Protein AF-A0A545T1M4-F1 (afdb_monomer)

Sequence (247 aa):
MAVLKRLFLGSITSFLFLPFALAWSDGYQHISIKEYKEALLVLEKRGGNLYCPDKNSETAFADCRSFEILREQGCYGYSTAAMRSESRYSDNCLELNKLRNTQTPKKSYFVLDNKTWWQDLPATIIPISGGVYSDESWKTSQRKRDTLVKDKRLKDLRLHKVSTYLDRVEIVIATKKLECGKVEDYLEIDTIVLADFNHDEIAELILKGHRVDRSDTCPLGAANSLGATFMAVLAKEGKTRQIKHLF

Mean predicted aligned error: 13.47 Å

Radius of gyration: 22.5 Å; Cα contacts (8 Å, |Δi|>4): 396; chains: 1; bounding box: 82×50×59 Å

Structure (mmCIF, N/CA/C/O backbone):
data_AF-A0A545T1M4-F1
#
_entry.id   AF-A0A545T1M4-F1
#
loop_
_atom_site.group_PDB
_atom_site.id
_atom_site.type_symbol
_atom_site.label_atom_id
_atom_site.label_alt_id
_atom_site.label_comp_id
_atom_site.label_asym_id
_atom_site.label_entity_id
_atom_site.label_seq_id
_atom_site.pdbx_PDB_ins_code
_atom_site.Cartn_x
_atom_site.Cartn_y
_atom_site.Cartn_z
_atom_site.occupancy
_atom_site.B_iso_or_equiv
_atom_site.auth_seq_id
_atom_site.auth_comp_id
_atom_site.auth_asym_id
_atom_site.auth_atom_id
_atom_site.pdbx_PDB_model_num
ATOM 1 N N . MET A 1 1 ? 62.723 6.961 37.961 1.00 34.81 1 MET A N 1
ATOM 2 C CA . MET A 1 1 ? 63.116 7.593 36.684 1.00 34.81 1 MET A CA 1
ATOM 3 C C . MET A 1 1 ? 61.860 8.087 35.992 1.00 34.81 1 MET A C 1
ATOM 5 O O . MET A 1 1 ? 60.974 7.292 35.719 1.00 34.81 1 MET A O 1
ATOM 9 N N . ALA A 1 2 ? 61.763 9.401 35.817 1.00 32.09 2 ALA A N 1
ATOM 10 C CA . ALA A 1 2 ? 60.701 10.095 35.101 1.00 32.09 2 ALA A CA 1
ATOM 11 C C . ALA A 1 2 ? 61.139 10.377 33.657 1.00 32.09 2 ALA A C 1
ATOM 13 O O . ALA A 1 2 ? 62.313 10.675 33.488 1.00 32.09 2 ALA A O 1
ATOM 14 N N . VAL A 1 3 ? 60.203 10.324 32.696 1.00 29.58 3 VAL A N 1
ATOM 15 C CA . VAL A 1 3 ? 59.959 11.200 31.510 1.00 29.58 3 VAL A CA 1
ATOM 16 C C . VAL A 1 3 ? 58.623 10.671 30.927 1.00 29.58 3 VAL A C 1
ATOM 18 O O . VAL A 1 3 ? 58.563 9.493 30.610 1.00 29.58 3 VAL A O 1
ATOM 21 N N . LEU A 1 4 ? 57.434 11.294 30.918 1.00 28.05 4 LEU A N 1
ATOM 22 C CA . LEU A 1 4 ? 56.896 12.648 30.689 1.00 28.05 4 LEU A CA 1
ATOM 23 C C . LEU A 1 4 ? 56.597 12.998 29.202 1.00 28.05 4 LEU A C 1
ATOM 25 O O . LEU A 1 4 ? 57.525 13.276 28.455 1.00 28.05 4 LEU A O 1
ATOM 29 N N . LYS A 1 5 ? 55.284 13.168 28.897 1.00 28.02 5 LYS A N 1
ATOM 30 C CA . LYS A 1 5 ? 54.629 14.021 27.848 1.00 28.02 5 LYS A CA 1
ATOM 31 C C . LYS A 1 5 ? 54.743 13.564 26.372 1.00 28.02 5 LYS A C 1
ATOM 33 O O . LYS A 1 5 ? 55.793 13.101 25.973 1.00 28.02 5 LYS A O 1
ATOM 38 N N . ARG A 1 6 ? 53.752 13.683 25.464 1.00 28.66 6 ARG A N 1
ATOM 39 C CA . ARG A 1 6 ? 52.529 14.517 25.244 1.00 28.66 6 ARG A CA 1
ATOM 40 C C . ARG A 1 6 ? 51.626 13.752 24.231 1.00 28.66 6 ARG A C 1
ATOM 42 O O . ARG A 1 6 ? 52.172 13.093 23.361 1.00 28.66 6 ARG A O 1
ATOM 49 N N . LEU A 1 7 ? 50.306 13.622 24.407 1.00 28.20 7 LEU A N 1
ATOM 50 C CA . LEU A 1 7 ? 49.183 14.530 24.067 1.00 28.20 7 LEU A CA 1
ATOM 51 C C . LEU A 1 7 ? 48.832 14.705 22.566 1.00 28.20 7 LEU A C 1
ATOM 53 O O . LEU A 1 7 ? 49.541 15.390 21.840 1.00 28.20 7 LEU A O 1
ATOM 57 N N . PHE A 1 8 ? 47.608 14.237 22.267 1.00 27.84 8 PHE A N 1
ATOM 58 C CA . PHE A 1 8 ? 46.502 14.878 21.527 1.00 27.84 8 PHE A CA 1
ATOM 59 C C . PHE A 1 8 ? 46.218 14.606 20.031 1.00 27.84 8 PHE A C 1
ATOM 61 O O . PHE A 1 8 ? 47.059 14.782 19.161 1.00 27.84 8 PHE A O 1
ATOM 68 N N . LEU A 1 9 ? 44.902 14.394 19.825 1.00 25.72 9 LEU A N 1
ATOM 69 C CA . LEU A 1 9 ? 44.017 14.762 18.704 1.00 25.72 9 LEU A CA 1
ATOM 70 C C . LEU A 1 9 ? 43.984 13.846 17.473 1.00 25.72 9 LEU A C 1
ATOM 72 O O . LEU A 1 9 ? 44.922 13.793 16.691 1.00 25.72 9 LEU A O 1
ATOM 76 N N . GLY A 1 10 ? 42.823 13.218 17.244 1.00 25.11 10 GLY A N 1
ATOM 77 C CA . GLY A 1 10 ? 42.549 12.558 15.968 1.00 25.11 10 GLY A CA 1
ATOM 78 C C . GLY A 1 10 ? 41.287 11.702 15.887 1.00 25.11 10 GLY A C 1
ATOM 79 O O . GLY A 1 10 ? 41.389 10.540 15.538 1.00 25.11 10 GLY A O 1
ATOM 80 N N . SER A 1 11 ? 40.122 12.286 16.176 1.00 25.02 11 SER A N 1
ATOM 81 C CA . SER A 1 11 ? 38.794 11.883 15.670 1.00 25.02 11 SER A CA 1
ATOM 82 C C . SER A 1 11 ? 38.305 10.439 15.899 1.00 25.02 11 SER A C 1
ATOM 84 O O . SER A 1 11 ? 38.558 9.512 15.132 1.00 25.02 11 SER A O 1
ATOM 86 N N . ILE A 1 12 ? 37.448 10.303 16.911 1.00 34.66 12 ILE A N 1
ATOM 87 C CA . ILE A 1 12 ? 36.446 9.243 17.013 1.00 34.66 12 ILE A CA 1
ATOM 88 C C . ILE A 1 12 ? 35.436 9.464 15.877 1.00 34.66 12 ILE A C 1
ATOM 90 O O . ILE A 1 12 ? 34.540 10.295 15.991 1.00 34.66 12 ILE A O 1
ATOM 94 N N . THR A 1 13 ? 35.563 8.720 14.781 1.00 29.52 13 THR A N 1
ATOM 95 C CA . THR A 1 13 ? 34.424 8.438 13.897 1.00 29.52 13 THR A CA 1
ATOM 96 C C . THR A 1 13 ? 33.968 7.022 14.185 1.00 29.52 13 THR A C 1
ATOM 98 O O . THR A 1 13 ? 34.306 6.058 13.504 1.00 29.52 13 THR A O 1
ATOM 101 N N . SER A 1 14 ? 33.197 6.913 15.266 1.00 28.08 14 SER A N 1
ATOM 102 C CA . SER A 1 14 ? 32.277 5.807 15.473 1.00 28.08 14 SER A CA 1
ATOM 103 C C . SER A 1 14 ? 31.352 5.757 14.263 1.00 28.08 14 SER A C 1
ATOM 105 O O . SER A 1 14 ? 30.365 6.487 14.187 1.00 28.08 14 SER A O 1
ATOM 107 N N . PHE A 1 15 ? 31.681 4.899 13.302 1.00 28.39 15 PHE A N 1
ATOM 108 C CA . PHE A 1 15 ? 30.703 4.344 12.384 1.00 28.39 15 PHE A CA 1
ATOM 109 C C . PHE A 1 15 ? 29.704 3.557 13.234 1.00 28.39 15 PHE A C 1
ATOM 111 O O . PHE A 1 15 ? 29.819 2.349 13.423 1.00 28.39 15 PHE A O 1
ATOM 118 N N . LEU A 1 16 ? 28.710 4.262 13.773 1.00 27.34 16 LEU A N 1
ATOM 119 C CA . LEU A 1 16 ? 27.439 3.662 14.138 1.00 27.34 16 LEU A CA 1
ATOM 120 C C . LEU A 1 16 ? 26.749 3.289 12.824 1.00 27.34 16 LEU A C 1
ATOM 122 O O . LEU A 1 16 ? 25.838 3.960 12.346 1.00 27.34 16 LEU A O 1
ATOM 126 N N . PHE A 1 17 ? 27.213 2.186 12.239 1.00 26.78 17 PHE A N 1
ATOM 127 C CA . PHE A 1 17 ? 26.312 1.251 11.593 1.00 26.78 17 PHE A CA 1
ATOM 128 C C . PHE A 1 17 ? 25.230 0.951 12.628 1.00 26.78 17 PHE A C 1
ATOM 130 O O . PHE A 1 17 ? 25.465 0.204 13.571 1.00 26.78 17 PHE A O 1
ATOM 137 N N . LEU A 1 18 ? 24.067 1.586 12.505 1.00 26.30 18 LEU A N 1
ATOM 138 C CA . LEU A 1 18 ? 22.850 1.026 13.068 1.00 26.30 18 LEU A CA 1
ATOM 139 C C . LEU A 1 18 ? 22.475 -0.131 12.142 1.00 26.30 18 LEU A C 1
ATOM 141 O O . LEU A 1 18 ? 22.059 0.123 11.007 1.00 26.30 18 LEU A O 1
ATOM 145 N N . PRO A 1 19 ? 22.640 -1.391 12.574 1.00 28.67 19 PRO A N 1
ATOM 146 C CA . PRO A 1 19 ? 22.106 -2.498 11.826 1.00 28.67 19 PRO A CA 1
ATOM 147 C C . PRO A 1 19 ? 20.604 -2.480 12.097 1.00 28.67 19 PRO A C 1
ATOM 149 O O . PRO A 1 19 ? 20.163 -2.791 13.196 1.00 28.67 19 PRO A O 1
ATOM 152 N N . PHE A 1 20 ? 19.786 -2.171 11.097 1.00 33.38 20 PHE A N 1
ATOM 153 C CA . PHE A 1 20 ? 18.436 -2.736 11.074 1.00 33.38 20 PHE A CA 1
ATOM 154 C C . PHE A 1 20 ? 18.533 -4.174 10.544 1.00 33.38 20 PHE A C 1
ATOM 156 O O . PHE A 1 20 ? 17.941 -4.543 9.539 1.00 33.38 20 PHE A O 1
ATOM 163 N N . ALA A 1 21 ? 19.318 -4.989 11.251 1.00 26.88 21 ALA A N 1
ATOM 164 C CA . ALA A 1 21 ? 18.875 -6.320 11.597 1.00 26.88 21 ALA A CA 1
ATOM 165 C C . ALA A 1 21 ? 17.924 -6.111 12.780 1.00 26.88 21 ALA A C 1
ATOM 167 O O . ALA A 1 21 ? 18.332 -6.150 13.937 1.00 26.88 21 ALA A O 1
ATOM 168 N N . LEU A 1 22 ? 16.655 -5.811 12.487 1.00 31.39 22 LEU A N 1
ATOM 169 C CA . LEU A 1 22 ? 15.609 -6.182 13.431 1.00 31.39 22 LEU A CA 1
ATOM 170 C C . LEU A 1 22 ? 15.773 -7.684 13.593 1.00 31.39 22 LEU A C 1
ATOM 172 O O . LEU A 1 22 ? 15.658 -8.413 12.613 1.00 31.39 22 LEU A O 1
ATOM 176 N N . ALA A 1 23 ? 16.183 -8.121 14.777 1.00 26.45 23 ALA A N 1
ATOM 177 C CA . ALA A 1 23 ? 16.199 -9.525 15.115 1.00 26.45 23 ALA A CA 1
ATOM 178 C C . ALA A 1 23 ? 14.799 -10.073 14.818 1.00 26.45 23 ALA A C 1
ATOM 180 O O . ALA A 1 23 ? 13.803 -9.601 15.361 1.00 26.45 23 ALA A O 1
ATOM 181 N N . TRP A 1 24 ? 14.747 -11.021 13.888 1.00 34.94 24 TRP A N 1
ATOM 182 C CA . TRP A 1 24 ? 13.577 -11.825 13.591 1.00 34.94 24 TRP A CA 1
ATOM 183 C C . TRP A 1 24 ? 13.334 -12.704 14.819 1.00 34.94 24 TRP A C 1
ATOM 185 O O . TRP A 1 24 ? 13.910 -13.782 14.935 1.00 34.94 24 TRP A O 1
ATOM 195 N N . SER A 1 25 ? 12.567 -12.201 15.782 1.00 26.38 25 SER A N 1
ATOM 196 C CA . SER A 1 25 ? 12.067 -12.986 16.905 1.00 26.38 25 SER A CA 1
ATOM 197 C C . SER A 1 25 ? 10.556 -13.085 16.795 1.00 26.38 25 SER A C 1
ATOM 199 O O . SER A 1 25 ? 9.873 -12.075 16.629 1.00 26.38 25 SER A O 1
ATOM 201 N N . ASP A 1 26 ? 10.070 -14.314 16.875 1.00 29.34 26 ASP A N 1
ATOM 202 C CA . ASP A 1 26 ? 8.669 -14.695 16.835 1.00 29.34 26 ASP A CA 1
ATOM 203 C C . ASP A 1 26 ? 7.779 -13.787 17.704 1.00 29.34 26 ASP A C 1
ATOM 205 O O . ASP A 1 26 ? 7.926 -13.732 18.923 1.00 29.34 26 ASP A O 1
ATOM 209 N N . GLY A 1 27 ? 6.821 -13.111 17.061 1.00 32.34 27 GLY A N 1
ATOM 210 C CA . GLY A 1 27 ? 5.701 -12.437 17.722 1.00 32.34 27 GLY A CA 1
ATOM 211 C C . GLY A 1 27 ? 5.846 -10.924 17.875 1.00 32.34 27 GLY A C 1
ATOM 212 O O . GLY A 1 27 ? 6.152 -10.431 18.957 1.00 32.34 27 GLY A O 1
ATOM 213 N N . TYR A 1 28 ? 5.509 -10.170 16.826 1.00 40.25 28 TYR A N 1
ATOM 214 C CA . TYR A 1 28 ? 5.153 -8.761 16.987 1.00 40.25 28 TYR A CA 1
ATOM 215 C C . TYR A 1 28 ? 3.769 -8.657 17.647 1.00 40.25 28 TYR A C 1
ATOM 217 O O . TYR A 1 28 ? 2.763 -9.129 17.116 1.00 40.25 28 TYR A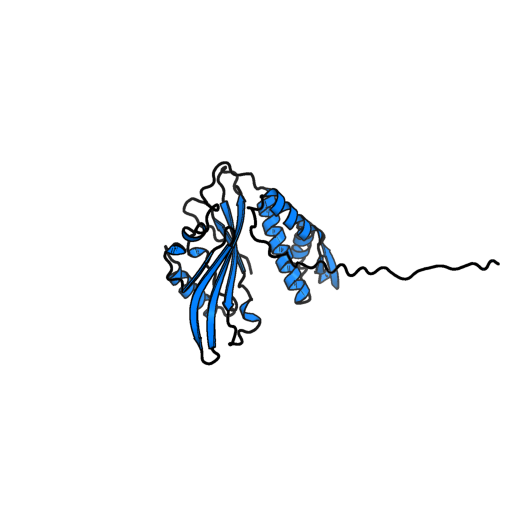 O 1
ATOM 225 N N . GLN A 1 29 ? 3.733 -8.061 18.842 1.00 42.19 29 GLN A N 1
ATOM 226 C CA . GLN A 1 29 ? 2.510 -7.532 19.444 1.00 42.19 29 GLN A CA 1
ATOM 227 C C . GLN A 1 29 ? 2.071 -6.287 18.666 1.00 42.19 29 GLN A C 1
ATOM 229 O O . GLN A 1 29 ? 2.911 -5.522 18.195 1.00 42.19 29 GLN A O 1
ATOM 234 N N . HIS A 1 30 ? 0.753 -6.088 18.557 1.00 52.16 30 HIS A N 1
ATOM 235 C CA . HIS A 1 30 ? 0.127 -4.869 18.035 1.00 52.16 30 HIS A CA 1
ATOM 236 C C . HIS A 1 30 ? 0.841 -3.623 18.572 1.00 52.16 30 HIS A C 1
ATOM 238 O O . HIS A 1 30 ? 0.744 -3.327 19.762 1.00 52.16 30 HIS A O 1
ATOM 244 N N . ILE A 1 31 ? 1.559 -2.908 17.702 1.00 57.28 31 ILE A N 1
ATOM 245 C CA . ILE A 1 31 ? 2.231 -1.659 18.066 1.00 57.28 31 ILE A CA 1
ATOM 246 C C . ILE A 1 31 ? 1.137 -0.641 18.389 1.00 57.28 31 ILE A C 1
ATOM 248 O O . ILE A 1 31 ? 0.250 -0.378 17.573 1.00 57.28 31 ILE A O 1
ATOM 252 N N . SER A 1 32 ? 1.168 -0.066 19.588 1.00 63.50 32 SER A N 1
ATOM 253 C CA . SER A 1 32 ? 0.212 0.976 19.950 1.00 63.50 32 SER A CA 1
ATOM 254 C C . SER A 1 32 ? 0.381 2.199 19.041 1.00 63.50 32 SER A C 1
ATOM 256 O O . SER A 1 32 ? 1.483 2.513 18.588 1.00 63.50 32 SER A O 1
ATOM 258 N N . ILE A 1 33 ? -0.695 2.967 18.824 1.00 64.00 33 ILE A N 1
ATOM 259 C CA . ILE A 1 33 ? -0.636 4.251 18.093 1.00 64.00 33 ILE A CA 1
ATOM 260 C C . ILE A 1 33 ? 0.505 5.132 18.624 1.00 64.00 33 ILE A C 1
ATOM 262 O O . ILE A 1 33 ? 1.158 5.839 17.859 1.00 64.00 33 ILE A O 1
ATOM 266 N N . LYS A 1 34 ? 0.741 5.096 19.940 1.00 65.88 34 LYS A N 1
ATOM 267 C CA . LYS A 1 34 ? 1.801 5.852 20.604 1.00 65.88 34 LYS A CA 1
ATOM 268 C C . LYS A 1 34 ? 3.192 5.380 20.173 1.00 65.88 34 LYS A C 1
ATOM 270 O O . LYS A 1 34 ? 3.981 6.209 19.737 1.00 65.88 34 LYS A O 1
ATOM 275 N N . GLU A 1 35 ? 3.470 4.081 20.231 1.00 67.94 35 GLU A N 1
ATOM 276 C CA . GLU A 1 35 ? 4.760 3.512 19.809 1.00 67.94 35 GLU A CA 1
ATOM 277 C C . GLU A 1 35 ? 5.006 3.714 18.309 1.00 67.94 35 GLU A C 1
ATOM 279 O O . GLU A 1 35 ? 6.118 4.043 17.896 1.00 67.94 35 GLU A O 1
ATOM 284 N N . TYR A 1 36 ? 3.958 3.607 17.486 1.00 67.81 36 TYR A N 1
ATOM 285 C CA . TYR A 1 36 ? 4.063 3.857 16.051 1.00 67.81 36 TYR A CA 1
ATOM 286 C C . TYR A 1 36 ? 4.367 5.331 15.743 1.00 67.81 36 TYR A C 1
ATOM 288 O O . TYR A 1 36 ? 5.266 5.638 14.956 1.00 67.81 36 TYR A O 1
ATOM 296 N N . LYS A 1 37 ? 3.673 6.257 16.424 1.00 67.44 37 LYS A N 1
ATOM 297 C CA . LYS A 1 37 ? 3.978 7.696 16.378 1.00 67.44 37 LYS A CA 1
ATOM 298 C C . LYS A 1 37 ? 5.420 7.962 16.797 1.00 67.44 37 LYS A C 1
ATOM 300 O O . LYS A 1 37 ? 6.116 8.701 16.113 1.00 67.44 37 LYS A O 1
ATOM 305 N N . GLU A 1 38 ? 5.878 7.369 17.894 1.00 72.88 38 GLU A N 1
ATOM 306 C CA . GLU A 1 38 ? 7.243 7.550 18.394 1.00 72.88 38 GLU A CA 1
ATOM 307 C C . GLU A 1 38 ? 8.292 7.053 17.388 1.00 72.88 38 GLU A C 1
ATOM 309 O O . GLU A 1 38 ? 9.249 7.776 17.107 1.00 72.88 38 GLU A O 1
ATOM 314 N N . ALA A 1 39 ? 8.084 5.886 16.771 1.00 67.94 39 ALA A N 1
ATOM 315 C CA . ALA A 1 39 ? 8.974 5.357 15.738 1.00 67.94 39 ALA A CA 1
ATOM 316 C C . ALA A 1 39 ? 9.064 6.283 14.511 1.00 67.94 39 ALA A C 1
ATOM 318 O O . ALA A 1 39 ? 10.159 6.561 14.015 1.00 67.94 39 ALA A O 1
ATOM 319 N N . LEU A 1 40 ? 7.930 6.816 14.049 1.00 66.69 40 LEU A N 1
ATOM 320 C CA . LEU A 1 40 ? 7.902 7.768 12.939 1.00 66.69 40 LEU A CA 1
ATOM 321 C C . LEU A 1 40 ? 8.527 9.119 13.307 1.00 66.69 40 LEU A C 1
ATOM 323 O O . LEU A 1 40 ? 9.263 9.681 12.500 1.00 66.69 40 LEU A O 1
ATOM 327 N N . LEU A 1 41 ? 8.315 9.619 14.529 1.00 68.31 41 LEU A N 1
ATOM 328 C CA . LEU A 1 41 ? 8.945 10.851 15.022 1.00 68.31 41 LEU A CA 1
ATOM 329 C C . LEU A 1 41 ? 10.474 10.721 15.086 1.00 68.31 41 LEU A C 1
ATOM 331 O O . LEU A 1 41 ? 11.188 11.690 14.835 1.00 68.31 41 LEU A O 1
ATOM 335 N N . VAL A 1 42 ? 11.004 9.536 15.406 1.00 69.62 42 VAL A N 1
ATOM 336 C CA . VAL A 1 42 ? 12.452 9.269 15.345 1.00 69.62 42 VAL A CA 1
ATOM 337 C C . VAL A 1 42 ? 12.969 9.360 13.907 1.00 69.62 42 VAL A C 1
ATOM 339 O O . VAL A 1 42 ? 14.072 9.864 13.690 1.00 69.62 42 VAL A O 1
ATOM 342 N N . LEU A 1 43 ? 12.187 8.907 12.923 1.00 62.16 43 LEU A N 1
ATOM 343 C CA . LEU A 1 43 ? 12.538 9.017 11.505 1.00 62.16 43 LEU A CA 1
ATOM 344 C C . LEU A 1 43 ? 12.418 10.458 10.985 1.00 62.16 43 LEU A C 1
ATOM 346 O O . LEU A 1 43 ? 13.311 10.891 10.262 1.00 62.16 4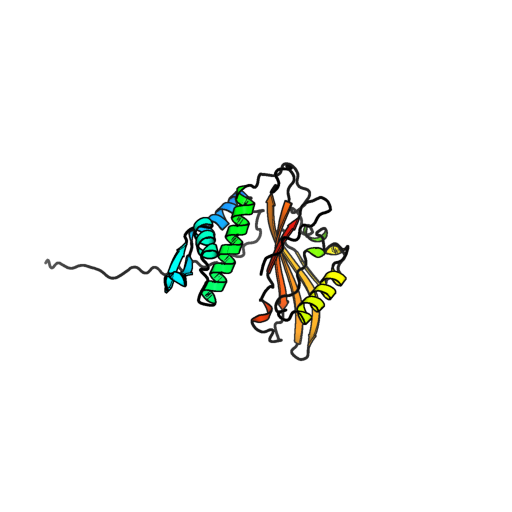3 LEU A O 1
ATOM 350 N N . GLU A 1 44 ? 11.389 11.212 11.392 1.00 63.53 44 GLU A N 1
ATOM 351 C CA . GLU A 1 44 ? 11.252 12.654 11.112 1.00 63.53 44 GLU A CA 1
ATOM 352 C C . GLU A 1 44 ? 12.477 13.417 11.631 1.00 63.53 44 GLU A C 1
ATOM 354 O O . GLU A 1 44 ? 13.127 14.143 10.882 1.00 63.53 44 GLU A O 1
ATOM 359 N N . LYS A 1 45 ? 12.880 13.183 12.883 1.00 66.00 45 LYS A N 1
ATOM 360 C CA . LYS A 1 45 ? 14.000 13.899 13.517 1.00 66.00 45 LYS A CA 1
ATOM 361 C C . LYS A 1 45 ? 15.368 13.662 12.875 1.00 66.00 45 LYS A C 1
ATOM 363 O O . LYS A 1 45 ? 16.309 14.381 13.200 1.00 66.00 45 LYS A O 1
ATOM 368 N N . ARG A 1 46 ? 15.516 12.666 11.993 1.00 70.94 46 ARG A N 1
ATOM 369 C CA . ARG A 1 46 ? 16.759 12.479 11.223 1.00 70.94 46 ARG A CA 1
ATOM 370 C C . ARG A 1 46 ? 16.948 13.552 10.151 1.00 70.94 46 ARG A C 1
ATOM 372 O O . ARG A 1 46 ? 18.088 13.785 9.763 1.00 70.94 46 ARG A O 1
ATOM 379 N N . GLY A 1 47 ? 15.865 14.200 9.718 1.00 76.38 47 GLY A N 1
ATOM 380 C CA . GLY A 1 47 ? 15.907 15.258 8.716 1.00 76.38 47 GLY A CA 1
ATOM 381 C C . GLY A 1 47 ? 16.547 14.820 7.397 1.00 76.38 47 GLY A C 1
ATOM 382 O O . GLY A 1 47 ? 16.574 13.636 7.047 1.00 76.38 47 GLY A O 1
ATOM 383 N N . GLY A 1 48 ? 17.073 15.795 6.665 1.00 85.75 48 GLY A N 1
ATOM 384 C CA . GLY A 1 48 ? 17.813 15.585 5.427 1.00 85.75 48 GLY A CA 1
ATOM 385 C C . GLY A 1 48 ? 18.148 16.904 4.743 1.00 85.75 48 GLY A C 1
ATOM 386 O O . GLY A 1 48 ? 17.960 17.971 5.321 1.00 85.75 48 GLY A O 1
ATOM 387 N N . ASN A 1 49 ? 18.622 16.824 3.501 1.00 88.31 49 ASN A N 1
ATOM 388 C CA . ASN A 1 49 ? 18.896 17.985 2.661 1.00 88.31 49 ASN A CA 1
ATOM 389 C C . ASN A 1 49 ? 18.092 17.898 1.361 1.00 88.31 49 ASN A C 1
ATOM 391 O O . ASN A 1 49 ? 17.980 16.819 0.775 1.00 88.31 49 ASN A O 1
ATOM 395 N N . LEU A 1 50 ? 17.581 19.035 0.892 1.00 89.12 50 LEU A N 1
ATOM 396 C CA . LEU A 1 50 ? 17.072 19.199 -0.470 1.00 89.12 50 LEU A CA 1
ATOM 397 C C . LEU A 1 50 ? 17.950 20.196 -1.217 1.00 89.12 50 LEU A C 1
ATOM 399 O O . LEU A 1 50 ? 18.411 21.181 -0.644 1.00 89.12 50 LEU A O 1
ATOM 403 N N . TYR A 1 51 ? 18.165 19.958 -2.503 1.00 90.56 51 TYR A N 1
ATOM 404 C CA . TYR A 1 51 ? 18.809 20.930 -3.368 1.00 90.56 51 TYR A CA 1
ATOM 405 C C . TYR A 1 51 ? 17.803 22.016 -3.742 1.00 90.56 51 TYR A C 1
ATOM 407 O O . TYR A 1 51 ? 16.720 21.711 -4.241 1.00 90.56 51 TYR A O 1
ATOM 415 N N . CYS A 1 52 ? 18.169 23.271 -3.506 1.00 92.69 52 CYS A N 1
ATOM 416 C CA . CYS A 1 52 ? 17.337 24.432 -3.784 1.00 92.69 52 CYS A CA 1
ATOM 417 C C . CYS A 1 52 ? 17.947 25.225 -4.958 1.00 92.69 52 CYS A C 1
ATOM 419 O O . CYS A 1 52 ? 19.051 25.766 -4.816 1.00 92.69 52 CYS A O 1
ATOM 421 N N . PRO A 1 53 ? 17.284 25.272 -6.134 1.00 84.44 53 PRO A N 1
ATOM 422 C CA . PRO A 1 53 ? 17.838 25.896 -7.340 1.00 84.44 53 PRO A CA 1
ATOM 423 C C . PRO A 1 53 ? 18.110 27.396 -7.203 1.00 84.44 53 PRO A C 1
ATOM 425 O O . PRO A 1 53 ? 19.081 27.898 -7.760 1.00 84.44 53 PRO A O 1
ATOM 428 N N . ASP A 1 54 ? 17.276 28.097 -6.439 1.00 87.19 54 ASP A N 1
ATOM 429 C CA . ASP A 1 54 ? 17.390 29.527 -6.131 1.00 87.19 54 ASP A CA 1
ATOM 430 C C . ASP A 1 54 ? 18.695 29.871 -5.394 1.00 87.19 54 ASP A C 1
ATOM 432 O O . ASP A 1 54 ? 19.290 30.922 -5.626 1.00 87.19 54 ASP A O 1
ATOM 436 N N . LYS A 1 55 ? 19.169 28.961 -4.538 1.00 87.56 55 LYS A N 1
ATOM 437 C CA . LYS A 1 55 ? 20.406 29.101 -3.756 1.00 87.56 55 LYS A CA 1
ATOM 438 C C . LYS A 1 55 ? 21.584 28.336 -4.349 1.00 87.56 55 LYS A C 1
ATOM 440 O O . LYS A 1 55 ? 22.673 28.395 -3.776 1.00 87.56 55 LYS A O 1
ATOM 445 N N . ASN A 1 56 ? 21.366 27.583 -5.430 1.00 88.31 56 ASN A N 1
ATOM 446 C CA . ASN A 1 56 ? 22.343 26.680 -6.046 1.00 88.31 56 ASN A CA 1
ATOM 447 C C . ASN A 1 56 ? 23.092 25.816 -5.006 1.00 88.31 56 ASN A C 1
ATOM 449 O O . ASN A 1 56 ? 24.312 25.653 -5.063 1.00 88.31 56 ASN A O 1
ATOM 453 N N . SER A 1 57 ? 22.378 25.345 -3.981 1.00 90.69 57 SER A N 1
ATOM 454 C CA . SER A 1 57 ? 22.967 24.665 -2.825 1.00 90.69 57 SER A CA 1
ATOM 455 C C . SER A 1 57 ? 21.965 23.755 -2.119 1.00 90.69 57 SER A C 1
ATOM 457 O O . SER A 1 57 ? 20.751 23.855 -2.303 1.00 90.69 57 SER A O 1
ATOM 459 N N . GLU A 1 58 ? 22.490 22.842 -1.305 1.00 90.69 58 GLU A N 1
ATOM 460 C CA . GLU A 1 58 ? 21.687 22.004 -0.421 1.00 90.69 58 GLU A CA 1
ATOM 461 C C . GLU A 1 58 ? 21.234 22.786 0.818 1.00 90.69 58 GLU A C 1
ATOM 463 O O . GLU A 1 58 ? 22.038 23.421 1.500 1.00 90.69 58 GLU A O 1
ATOM 468 N N . THR A 1 59 ? 19.940 22.715 1.126 1.00 91.75 59 THR A N 1
ATOM 469 C CA . THR A 1 59 ? 19.340 23.266 2.344 1.00 91.75 59 THR A CA 1
ATOM 470 C C . THR A 1 59 ? 18.809 22.130 3.211 1.00 91.75 59 THR A C 1
ATOM 472 O O . THR A 1 59 ? 18.069 21.267 2.736 1.00 91.75 59 THR A O 1
ATOM 475 N N . ALA A 1 60 ? 19.186 22.139 4.489 1.00 90.56 60 ALA A N 1
ATOM 476 C CA . ALA A 1 60 ? 18.752 21.141 5.455 1.00 90.56 60 ALA A CA 1
ATOM 477 C C . ALA A 1 60 ? 17.304 21.371 5.920 1.00 90.56 60 ALA A C 1
ATOM 479 O O . ALA A 1 60 ? 16.870 22.509 6.101 1.00 90.56 60 ALA A O 1
ATOM 480 N N . PHE A 1 61 ? 16.592 20.281 6.192 1.00 88.69 61 PHE A N 1
ATOM 481 C CA . PHE A 1 61 ? 15.324 20.241 6.917 1.00 88.69 61 PHE A CA 1
ATOM 482 C C . PHE A 1 61 ? 15.450 19.277 8.101 1.00 88.69 61 PHE A C 1
ATOM 484 O O . PHE A 1 61 ? 16.185 18.291 8.038 1.00 88.69 61 PHE A O 1
ATOM 491 N N . ALA A 1 62 ? 14.741 19.564 9.190 1.00 85.38 62 ALA A N 1
ATOM 492 C CA . ALA A 1 62 ? 14.825 18.796 10.438 1.00 85.38 62 ALA A CA 1
ATOM 493 C C . ALA A 1 62 ? 13.487 18.169 10.856 1.00 85.38 62 ALA A C 1
ATOM 495 O O . ALA A 1 62 ? 13.458 17.296 11.724 1.00 85.38 62 ALA A O 1
ATOM 496 N N . ASP A 1 63 ? 12.390 18.624 10.254 1.00 84.81 63 ASP A N 1
ATOM 497 C CA . ASP A 1 63 ? 11.029 18.205 10.564 1.00 84.81 63 ASP A CA 1
ATOM 498 C C . ASP A 1 63 ? 10.129 18.287 9.321 1.00 84.81 63 ASP A C 1
ATOM 500 O O . ASP A 1 63 ? 10.509 18.826 8.276 1.00 84.81 63 ASP A O 1
ATOM 504 N N . CYS A 1 64 ? 8.907 17.768 9.434 1.00 85.62 64 CYS A N 1
ATOM 505 C CA . CYS A 1 64 ? 7.958 17.753 8.325 1.00 85.62 64 CYS A CA 1
ATOM 506 C C . CYS A 1 64 ? 7.570 19.145 7.832 1.00 85.62 64 CYS A C 1
ATOM 508 O O . CYS A 1 64 ? 7.348 19.335 6.641 1.00 85.62 64 CYS A O 1
ATOM 510 N N . ARG A 1 65 ? 7.542 20.135 8.730 1.00 87.31 65 ARG A N 1
ATOM 511 C CA . ARG A 1 65 ? 7.181 21.510 8.381 1.00 87.31 65 ARG A CA 1
ATOM 512 C C . ARG A 1 65 ? 8.265 22.169 7.531 1.00 87.31 65 ARG A C 1
ATOM 514 O O . ARG A 1 65 ? 7.965 22.772 6.508 1.00 87.31 65 ARG A O 1
ATOM 521 N N . SER A 1 66 ? 9.522 22.072 7.955 1.00 89.56 66 SER A N 1
ATOM 522 C CA . SER A 1 66 ? 10.673 22.590 7.210 1.00 89.56 66 SER A CA 1
ATOM 523 C C . SER A 1 66 ? 10.845 21.865 5.877 1.00 89.56 66 SER A C 1
ATOM 525 O O . SER A 1 66 ? 11.141 22.515 4.879 1.00 89.56 66 SER A O 1
ATOM 527 N N . PHE A 1 67 ? 10.576 20.558 5.828 1.00 89.69 67 PHE A N 1
ATOM 528 C CA . PHE A 1 67 ? 10.540 19.798 4.580 1.00 89.69 67 PHE A CA 1
ATOM 529 C C . PHE A 1 67 ? 9.469 20.317 3.605 1.00 89.69 67 PHE A C 1
ATOM 531 O O . PHE A 1 67 ? 9.793 20.609 2.455 1.00 89.69 67 PHE A O 1
ATOM 538 N N . GLU A 1 68 ? 8.219 20.481 4.053 1.00 87.31 68 GLU A N 1
ATOM 539 C CA . GLU A 1 68 ? 7.117 20.996 3.222 1.00 87.31 68 GLU A CA 1
ATOM 540 C C . GLU A 1 68 ? 7.415 22.403 2.681 1.00 87.31 68 GLU A C 1
ATOM 542 O O . GLU A 1 68 ? 7.259 22.637 1.485 1.00 87.31 68 GLU A O 1
ATOM 547 N N . ILE A 1 69 ? 7.950 23.304 3.515 1.00 91.06 69 ILE A N 1
ATOM 548 C CA . ILE A 1 69 ? 8.345 24.660 3.090 1.00 91.06 69 ILE A CA 1
ATOM 549 C C . ILE A 1 69 ? 9.385 24.611 1.961 1.00 91.06 69 ILE A C 1
ATOM 551 O O . ILE A 1 69 ? 9.261 25.338 0.976 1.00 91.06 69 ILE A O 1
ATOM 555 N N . LEU A 1 70 ? 10.412 23.762 2.077 1.00 90.12 70 LEU A N 1
ATOM 556 C CA . LEU A 1 70 ? 11.427 23.626 1.026 1.00 90.12 70 LEU A CA 1
ATOM 557 C C . LEU A 1 70 ? 10.838 23.032 -0.262 1.00 90.12 70 LEU A C 1
ATOM 559 O O . LEU A 1 70 ? 11.208 23.451 -1.358 1.00 90.12 70 LEU A O 1
ATOM 563 N N . ARG A 1 71 ? 9.896 22.088 -0.154 1.00 88.94 71 ARG A N 1
ATOM 564 C CA . ARG A 1 71 ? 9.191 21.519 -1.315 1.00 88.94 71 ARG A CA 1
ATOM 565 C C . ARG A 1 71 ? 8.333 22.563 -2.030 1.00 88.94 71 ARG A C 1
ATOM 567 O O . ARG A 1 71 ? 8.368 22.626 -3.256 1.00 88.94 71 ARG A O 1
ATOM 574 N N . GLU A 1 72 ? 7.619 23.411 -1.292 1.00 88.94 72 GLU A N 1
ATOM 575 C CA . GLU A 1 72 ? 6.844 24.531 -1.851 1.00 88.94 72 GLU A CA 1
ATOM 576 C C . GLU A 1 72 ? 7.735 25.570 -2.550 1.00 88.94 72 GLU A C 1
ATOM 578 O O . GLU A 1 72 ? 7.325 26.177 -3.538 1.00 88.94 72 GLU A O 1
ATOM 583 N N . GLN A 1 73 ? 8.979 25.730 -2.088 1.00 89.88 73 GLN A N 1
ATOM 584 C CA . GLN A 1 73 ? 10.006 26.564 -2.726 1.00 89.88 73 GLN A CA 1
ATOM 585 C C . GLN A 1 73 ? 10.642 25.913 -3.968 1.00 89.88 73 GLN A C 1
ATOM 587 O O . GLN A 1 73 ? 11.493 26.520 -4.616 1.00 89.88 73 GLN A O 1
ATOM 592 N N . GLY A 1 74 ? 10.236 24.691 -4.326 1.00 85.94 74 GLY A N 1
ATOM 593 C CA . GLY A 1 74 ? 10.758 23.968 -5.482 1.00 85.94 74 GLY A CA 1
ATOM 594 C C . GLY A 1 74 ? 12.098 23.274 -5.236 1.00 85.94 74 GLY A C 1
ATOM 595 O O . GLY A 1 74 ? 12.776 22.924 -6.201 1.00 85.94 74 GLY A O 1
ATOM 596 N N . CYS A 1 75 ? 12.497 23.062 -3.978 1.00 89.50 75 CYS A N 1
ATOM 597 C CA . CYS A 1 75 ? 13.668 22.249 -3.662 1.00 89.50 75 CYS A CA 1
ATOM 598 C C . CYS A 1 75 ? 13.368 20.751 -3.860 1.00 89.50 75 CYS A C 1
ATOM 600 O O . CYS A 1 75 ? 12.255 20.289 -3.602 1.00 89.50 75 CYS A O 1
ATOM 602 N N . TYR A 1 76 ? 14.360 19.972 -4.297 1.00 85.69 76 TYR A N 1
ATOM 603 C CA . TYR A 1 76 ? 14.201 18.546 -4.621 1.00 85.69 76 TYR A CA 1
ATOM 604 C C . TYR A 1 76 ? 15.465 17.726 -4.331 1.00 85.69 76 TYR A C 1
ATOM 606 O O . TYR A 1 76 ? 16.562 18.264 -4.165 1.00 85.69 76 TYR A O 1
ATOM 614 N N . GLY A 1 77 ? 15.340 16.400 -4.275 1.00 83.00 77 GLY A N 1
ATOM 615 C CA . GLY A 1 77 ? 16.482 15.496 -4.189 1.00 83.00 77 GLY A CA 1
ATOM 616 C C . GLY A 1 77 ? 17.293 15.487 -5.489 1.00 83.00 77 GLY A C 1
ATOM 617 O O . GLY A 1 77 ? 16.794 15.079 -6.532 1.00 83.00 77 GLY A O 1
ATOM 618 N N . TYR A 1 78 ? 18.558 15.913 -5.443 1.00 74.69 78 TYR A N 1
ATOM 619 C CA . TYR A 1 78 ? 19.396 16.026 -6.648 1.00 74.69 78 TYR A CA 1
ATOM 620 C C . TYR A 1 78 ? 19.915 14.675 -7.173 1.00 74.69 78 TYR A C 1
ATOM 622 O O . TYR A 1 78 ? 20.008 14.458 -8.378 1.00 74.69 78 TYR A O 1
ATOM 630 N N . SER A 1 79 ? 20.250 13.746 -6.274 1.00 71.94 79 SER A N 1
ATOM 631 C CA . SER A 1 79 ? 20.721 12.400 -6.624 1.00 71.94 79 SER A CA 1
ATOM 632 C C . SER A 1 79 ? 19.618 11.355 -6.466 1.00 71.94 79 SER A C 1
ATOM 634 O O . SER A 1 79 ? 18.690 11.540 -5.683 1.00 71.94 79 SER A O 1
ATOM 636 N N . THR A 1 80 ? 19.754 10.189 -7.105 1.00 62.41 80 THR A N 1
ATOM 637 C CA . THR A 1 80 ? 18.823 9.059 -6.920 1.00 62.41 80 THR A CA 1
ATOM 638 C C . THR A 1 80 ? 18.668 8.659 -5.448 1.00 62.41 80 THR A C 1
ATOM 640 O O . THR A 1 80 ? 17.583 8.277 -5.012 1.00 62.41 80 THR A O 1
ATOM 643 N N . ALA A 1 81 ? 19.744 8.745 -4.660 1.00 65.81 81 ALA A N 1
ATOM 644 C CA . ALA A 1 81 ? 19.694 8.488 -3.223 1.00 65.81 81 ALA A CA 1
ATOM 645 C C . ALA A 1 81 ? 18.906 9.579 -2.479 1.00 65.81 81 ALA A C 1
ATOM 647 O O . ALA A 1 81 ? 18.084 9.253 -1.623 1.00 65.81 81 ALA A O 1
ATOM 648 N N . ALA A 1 82 ? 19.104 10.849 -2.846 1.00 67.69 82 ALA A N 1
ATOM 649 C CA . ALA A 1 82 ? 18.366 11.975 -2.281 1.00 67.69 82 ALA A CA 1
ATOM 650 C C . ALA A 1 82 ? 16.875 11.912 -2.637 1.00 67.69 82 ALA A C 1
ATOM 652 O O . ALA A 1 82 ? 16.055 12.036 -1.740 1.00 67.69 82 ALA A O 1
ATOM 653 N N . MET A 1 83 ? 16.518 11.603 -3.888 1.00 69.69 83 MET A N 1
ATOM 654 C CA . MET A 1 83 ? 15.126 11.415 -4.325 1.00 69.69 83 MET A CA 1
ATOM 655 C C . MET A 1 83 ? 14.430 10.289 -3.545 1.00 69.69 83 MET A C 1
ATOM 657 O O . MET A 1 83 ? 13.285 10.422 -3.122 1.00 69.69 83 MET A O 1
ATOM 661 N N . ARG A 1 84 ? 15.128 9.171 -3.292 1.00 64.12 84 ARG A N 1
ATOM 662 C CA . ARG A 1 84 ? 14.598 8.080 -2.451 1.00 64.12 84 ARG A CA 1
ATOM 663 C C . ARG A 1 84 ? 14.399 8.514 -1.002 1.00 64.12 84 ARG A C 1
ATOM 665 O O . ARG A 1 84 ? 13.405 8.137 -0.385 1.00 64.12 84 ARG A O 1
ATOM 672 N N . SER A 1 85 ? 15.354 9.262 -0.451 1.00 68.81 85 SER A N 1
ATOM 673 C CA . SER A 1 85 ? 15.267 9.782 0.915 1.00 68.81 85 SER A CA 1
ATOM 674 C C . SER A 1 85 ? 14.129 10.791 1.053 1.00 68.81 85 SER A C 1
ATOM 676 O O . SER A 1 85 ? 13.358 10.707 1.999 1.00 68.81 85 SER A O 1
ATOM 678 N N . GLU A 1 86 ? 13.996 11.694 0.085 1.00 77.94 86 GLU A N 1
ATOM 679 C CA . GLU A 1 86 ? 12.920 12.673 -0.039 1.00 77.94 86 GLU A CA 1
ATOM 680 C C . GLU A 1 86 ? 11.551 11.995 -0.093 1.00 77.94 86 GLU A C 1
ATOM 682 O O . GLU A 1 86 ? 10.689 12.321 0.716 1.00 77.94 86 GLU A O 1
ATOM 687 N N . SER A 1 87 ? 11.366 11.012 -0.982 1.00 69.25 87 SER A N 1
ATOM 688 C CA . SER A 1 87 ? 10.109 10.261 -1.086 1.00 69.25 87 SER A CA 1
ATOM 689 C C . SER A 1 87 ? 9.749 9.601 0.245 1.00 69.25 87 SER A C 1
ATOM 691 O O . SER A 1 87 ? 8.631 9.751 0.727 1.00 69.25 87 SER A O 1
ATOM 693 N N . ARG A 1 88 ? 10.718 8.938 0.891 1.00 72.62 88 ARG A N 1
ATOM 694 C CA . ARG A 1 88 ? 10.507 8.298 2.197 1.00 72.62 88 ARG A CA 1
ATOM 695 C C . ARG A 1 88 ? 10.152 9.312 3.282 1.00 72.62 88 ARG A C 1
ATOM 697 O O . ARG A 1 88 ? 9.309 9.035 4.130 1.00 72.62 88 ARG A O 1
ATOM 704 N N . TYR A 1 89 ? 10.818 10.462 3.289 1.00 79.56 89 TYR A N 1
ATOM 705 C CA . TYR A 1 89 ? 10.564 11.504 4.275 1.00 79.56 89 TYR A CA 1
ATOM 706 C C . TYR A 1 89 ? 9.180 12.127 4.073 1.00 79.56 89 TYR A C 1
ATOM 708 O O . TYR A 1 89 ? 8.434 12.283 5.035 1.00 79.56 89 TYR A O 1
ATOM 716 N N . SER A 1 90 ? 8.795 12.383 2.820 1.00 77.81 90 SER A N 1
ATOM 717 C CA . SER A 1 90 ? 7.453 12.840 2.459 1.00 77.81 90 SER A CA 1
ATOM 718 C C . SER A 1 90 ? 6.376 11.852 2.914 1.00 77.81 90 SER A C 1
ATOM 720 O O . SER A 1 90 ? 5.410 12.270 3.552 1.00 77.81 90 SER A O 1
ATOM 722 N N . ASP A 1 91 ? 6.570 10.551 2.674 1.00 72.56 91 ASP A N 1
ATOM 723 C CA . ASP A 1 91 ? 5.644 9.503 3.121 1.00 72.56 91 ASP A CA 1
ATOM 724 C C . ASP A 1 91 ? 5.500 9.481 4.649 1.00 72.56 91 ASP A C 1
ATOM 726 O O . ASP A 1 91 ? 4.381 9.473 5.170 1.00 72.56 91 ASP A O 1
ATOM 730 N N . ASN A 1 92 ? 6.624 9.541 5.372 1.00 75.19 92 ASN A N 1
ATOM 731 C CA . ASN A 1 92 ? 6.629 9.595 6.835 1.00 75.19 92 ASN A CA 1
ATOM 732 C C . ASN A 1 92 ? 5.902 10.839 7.357 1.00 75.19 92 ASN A C 1
ATOM 734 O O . ASN A 1 92 ? 5.174 10.756 8.343 1.00 75.19 92 ASN A O 1
ATOM 738 N N . CYS A 1 93 ? 6.073 11.988 6.705 1.00 76.88 93 CYS A N 1
ATOM 739 C CA . CYS A 1 93 ? 5.429 13.232 7.108 1.00 76.88 93 CYS A CA 1
ATOM 740 C C . CYS A 1 93 ? 3.924 13.230 6.884 1.00 76.88 93 CYS A C 1
ATOM 742 O O . CYS A 1 93 ? 3.165 13.616 7.774 1.00 76.88 93 CYS A O 1
ATOM 744 N N . LEU A 1 94 ? 3.476 12.721 5.737 1.00 74.31 94 LEU A N 1
ATOM 745 C CA . LEU A 1 94 ? 2.056 12.518 5.467 1.00 74.31 94 LEU A CA 1
ATOM 746 C C . LEU A 1 94 ? 1.422 11.587 6.503 1.00 74.31 94 LEU A C 1
ATOM 748 O O . LEU A 1 94 ? 0.297 11.815 6.951 1.00 74.31 94 LEU A O 1
ATOM 752 N N . GLU A 1 95 ? 2.138 10.542 6.899 1.00 72.44 95 GLU A N 1
ATOM 753 C CA . GLU A 1 95 ? 1.676 9.604 7.910 1.00 72.44 95 GLU A CA 1
ATOM 754 C C . GLU A 1 95 ? 1.662 10.201 9.318 1.00 72.44 95 GLU A C 1
ATOM 756 O O . GLU A 1 95 ? 0.664 10.075 10.026 1.00 72.44 95 GLU A O 1
ATOM 761 N N . LEU A 1 96 ? 2.711 10.924 9.709 1.00 74.75 96 LEU A N 1
ATOM 762 C CA . LEU A 1 96 ? 2.761 11.643 10.979 1.00 74.75 96 LEU A CA 1
ATOM 763 C C . LEU A 1 96 ? 1.651 12.679 11.089 1.00 74.75 96 LEU A C 1
ATOM 765 O O . LEU A 1 96 ? 1.013 12.762 12.135 1.00 74.75 96 LEU A O 1
ATOM 769 N N . ASN A 1 97 ? 1.377 13.431 10.025 1.00 72.56 97 ASN A N 1
ATOM 770 C CA . ASN A 1 97 ? 0.279 14.392 10.001 1.00 72.56 97 ASN A CA 1
ATOM 771 C C . ASN A 1 97 ? -1.079 13.700 10.184 1.00 72.56 97 ASN A C 1
ATOM 773 O O . ASN A 1 97 ? -1.901 14.184 10.963 1.00 72.56 97 ASN A O 1
ATOM 777 N N . LYS A 1 98 ? -1.298 12.533 9.558 1.00 68.38 98 LYS A N 1
ATOM 778 C CA . LYS A 1 98 ? -2.508 11.724 9.797 1.00 68.38 98 LYS A CA 1
ATOM 779 C C . LYS A 1 98 ? -2.592 11.250 11.241 1.00 68.38 98 LYS A C 1
ATOM 781 O O . LYS A 1 98 ? -3.654 11.323 11.843 1.00 68.38 98 LYS A O 1
ATOM 786 N N . LEU A 1 99 ? -1.477 10.794 11.805 1.00 70.00 99 LEU A N 1
ATOM 787 C CA . LEU A 1 99 ? -1.430 10.284 13.167 1.00 70.00 99 LEU A CA 1
ATOM 788 C C . LEU A 1 99 ? -1.552 11.396 14.214 1.00 70.00 99 LEU A C 1
ATOM 790 O O . LEU A 1 99 ? -2.144 11.158 15.257 1.00 70.00 99 LEU A O 1
ATOM 794 N N . ARG A 1 100 ? -1.036 12.610 14.000 1.00 68.56 100 ARG A N 1
ATOM 795 C CA . ARG A 1 100 ? -1.039 13.687 15.017 1.00 68.56 100 ARG A CA 1
ATOM 796 C C . ARG A 1 100 ? -2.432 13.973 15.588 1.00 68.56 100 ARG A C 1
ATOM 798 O O . ARG A 1 100 ? -2.532 14.238 16.782 1.00 68.56 100 ARG A O 1
ATOM 805 N N . ASN A 1 101 ? -3.477 13.800 14.782 1.00 65.56 101 ASN A N 1
ATOM 806 C CA . ASN A 1 101 ? -4.863 14.011 15.193 1.00 65.56 101 ASN A CA 1
ATOM 807 C C . ASN A 1 101 ? -5.603 12.721 15.583 1.00 65.56 101 ASN A C 1
ATOM 809 O O . ASN A 1 101 ? -6.776 12.786 15.918 1.00 65.56 101 ASN A O 1
ATOM 813 N N . THR A 1 102 ? -4.958 11.551 15.589 1.00 68.31 102 THR A N 1
ATOM 814 C CA . THR A 1 102 ? -5.660 10.307 15.928 1.00 68.31 102 THR A CA 1
ATOM 815 C C . THR A 1 102 ? -5.949 10.155 17.408 1.00 68.31 102 THR A C 1
ATOM 817 O O . THR A 1 102 ? -5.091 10.427 18.257 1.00 68.31 102 THR A O 1
ATOM 820 N N . GLN A 1 103 ? -7.132 9.620 17.700 1.00 68.00 103 GLN A N 1
ATOM 821 C CA . GLN A 1 103 ? -7.544 9.211 19.037 1.00 68.00 103 GLN A CA 1
ATOM 822 C C . GLN A 1 103 ? -7.580 7.686 19.164 1.00 68.00 103 GLN A C 1
ATOM 824 O O . GLN A 1 103 ? -7.600 6.948 18.174 1.00 68.00 103 GLN A O 1
ATOM 829 N N . THR A 1 104 ? -7.565 7.209 20.409 1.00 69.06 104 THR A N 1
ATOM 830 C CA . THR A 1 104 ? -7.832 5.800 20.694 1.00 69.06 104 THR A CA 1
ATOM 831 C C . THR A 1 104 ? -9.301 5.521 20.373 1.00 69.06 104 THR A C 1
ATOM 833 O O . THR A 1 104 ? -10.170 6.145 20.987 1.00 69.06 104 THR A O 1
ATOM 836 N N . PRO A 1 105 ? -9.601 4.600 19.446 1.00 71.56 105 PRO A N 1
ATOM 837 C CA . PRO A 1 105 ? -10.975 4.310 19.066 1.00 71.56 105 PRO A CA 1
ATOM 838 C C . PRO A 1 105 ? -11.723 3.645 20.227 1.00 71.56 105 PRO A C 1
ATOM 840 O O . PRO A 1 105 ? -11.154 2.835 20.962 1.00 71.56 105 PRO A O 1
ATOM 843 N N . LYS A 1 106 ? -13.020 3.941 20.377 1.00 74.31 106 LYS A N 1
ATOM 844 C CA . LYS A 1 106 ? -13.889 3.249 21.349 1.00 74.31 106 LYS A CA 1
ATOM 845 C C . LYS A 1 106 ? -14.502 1.981 20.766 1.00 74.31 106 LYS A C 1
ATOM 847 O O . LYS A 1 106 ? -14.871 1.076 21.512 1.00 74.31 106 LYS A O 1
ATOM 852 N N . LYS A 1 107 ? -14.628 1.912 19.438 1.00 73.62 107 LYS A N 1
ATOM 853 C CA . LYS A 1 107 ? -15.135 0.745 18.710 1.00 73.62 107 LYS A CA 1
ATOM 854 C C . LYS A 1 107 ? -14.158 0.363 17.607 1.00 73.62 107 LYS A C 1
ATOM 856 O O . LYS A 1 107 ? 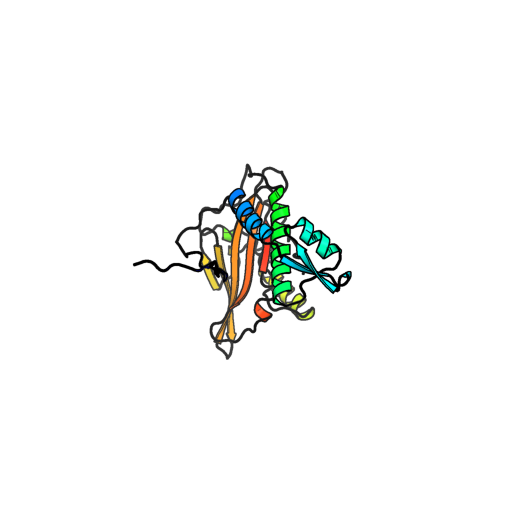-13.759 1.207 16.815 1.00 73.62 107 LYS A O 1
ATOM 861 N N . SER A 1 108 ? -13.821 -0.920 17.517 1.00 71.56 108 SER A N 1
ATOM 862 C CA . SER A 1 108 ? -13.134 -1.484 16.355 1.00 71.56 108 SER A CA 1
ATOM 863 C C . SER A 1 108 ? -14.028 -2.517 15.703 1.00 71.56 108 SER A C 1
ATOM 865 O O . SER A 1 108 ? -14.717 -3.287 16.372 1.00 71.56 108 SER A O 1
ATOM 867 N N . TYR A 1 109 ? -13.988 -2.543 14.381 1.00 73.44 109 TYR A N 1
ATOM 868 C CA . TYR A 1 109 ? -14.651 -3.572 13.603 1.00 73.44 109 TYR A CA 1
ATOM 869 C C . TYR A 1 109 ? -13.689 -4.462 12.820 1.00 73.44 109 TYR A C 1
ATOM 871 O O . TYR A 1 109 ? -14.135 -5.350 12.092 1.00 73.44 109 TYR A O 1
ATOM 879 N N . PHE A 1 110 ? -12.392 -4.208 12.962 1.00 75.19 110 PHE A N 1
ATOM 880 C CA . PHE A 1 110 ? -11.337 -5.057 12.44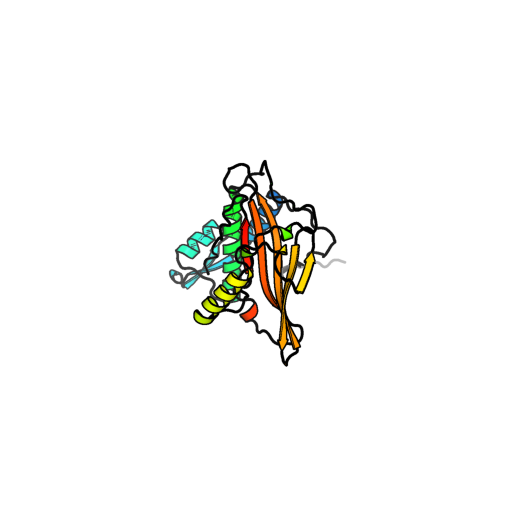5 1.00 75.19 110 PHE A CA 1
ATOM 881 C C . PHE A 1 110 ? -10.904 -5.997 13.560 1.00 75.19 110 PHE A C 1
ATOM 883 O O . PHE A 1 110 ? -10.550 -5.559 14.656 1.00 75.19 110 PHE A O 1
ATOM 890 N N . VAL A 1 111 ? -10.956 -7.291 13.269 1.00 74.88 111 VAL A N 1
ATOM 891 C CA . VAL A 1 111 ? -10.537 -8.348 14.184 1.00 74.88 111 VAL A CA 1
ATOM 892 C C . VAL A 1 111 ? -9.152 -8.807 13.731 1.00 74.88 111 VAL A C 1
ATOM 894 O O . VAL A 1 111 ? -9.038 -9.531 12.746 1.00 74.88 111 VAL A O 1
ATOM 897 N N . LEU A 1 112 ? -8.108 -8.318 14.409 1.00 74.81 112 LEU A N 1
ATOM 898 C CA . LEU A 1 112 ? -6.695 -8.561 14.069 1.00 74.81 112 LEU A CA 1
ATOM 899 C C . LEU A 1 112 ? -5.992 -9.530 15.037 1.00 74.81 112 LEU A C 1
ATOM 901 O O . LEU A 1 112 ? -4.770 -9.632 15.064 1.00 74.81 112 LEU A O 1
ATOM 905 N N . ASP A 1 113 ? -6.750 -10.212 15.889 1.00 72.19 113 ASP A N 1
ATOM 906 C CA . ASP A 1 113 ? -6.233 -11.148 16.896 1.00 72.19 113 ASP A CA 1
ATOM 907 C C . ASP A 1 113 ? -6.013 -12.569 16.349 1.00 72.19 113 ASP A C 1
ATOM 909 O O . ASP A 1 113 ? -5.568 -13.463 17.069 1.00 72.19 113 ASP A O 1
ATOM 913 N N . ASN A 1 114 ? -6.308 -12.787 15.067 1.00 79.50 114 ASN A N 1
ATOM 914 C CA . ASN A 1 114 ? -6.222 -14.086 14.423 1.00 79.50 114 ASN A CA 1
ATOM 915 C C . ASN A 1 114 ? -5.526 -14.001 13.065 1.00 79.50 114 ASN A C 1
ATOM 917 O O . ASN A 1 114 ? -5.582 -12.994 12.369 1.00 79.50 114 ASN A O 1
ATOM 921 N N . LYS A 1 115 ? -4.947 -15.124 12.634 1.00 81.94 115 LYS A N 1
ATOM 922 C CA . LYS A 1 115 ? -4.255 -15.289 11.342 1.00 81.94 115 LYS A CA 1
ATOM 923 C C . LYS A 1 115 ? -5.172 -15.184 10.107 1.00 81.94 115 LYS A C 1
ATOM 925 O O . LYS A 1 115 ? -4.738 -15.401 8.978 1.00 81.94 115 LYS A O 1
ATOM 930 N N . THR A 1 116 ? -6.455 -14.897 10.268 1.00 86.25 116 THR A N 1
ATOM 931 C CA . THR A 1 116 ? -7.411 -14.771 9.157 1.00 86.25 116 THR A CA 1
ATOM 932 C C . THR A 1 116 ? -7.949 -13.354 8.991 1.00 86.25 116 THR A C 1
ATOM 934 O O . THR A 1 116 ? -8.798 -13.139 8.133 1.00 86.25 116 THR A O 1
ATOM 937 N N . TRP A 1 117 ? -7.413 -12.378 9.731 1.00 85.06 117 TRP A N 1
ATOM 938 C CA . TRP A 1 117 ? -7.823 -10.969 9.700 1.00 85.06 117 TRP A CA 1
ATOM 939 C C . TRP A 1 117 ? -7.911 -10.376 8.283 1.00 85.06 117 TRP A C 1
ATOM 941 O O . TRP A 1 117 ? -8.809 -9.593 7.974 1.00 85.06 117 TRP A O 1
ATOM 951 N N . TRP A 1 118 ? -7.006 -10.790 7.393 1.00 89.31 118 TRP A N 1
ATOM 952 C CA . TRP A 1 118 ? -6.905 -10.284 6.025 1.00 89.31 118 TRP A CA 1
ATOM 953 C C . TRP A 1 118 ? -8.044 -10.759 5.110 1.00 89.31 118 TRP A C 1
ATOM 955 O O . TRP A 1 118 ? -8.314 -10.140 4.081 1.00 89.31 118 TRP A O 1
ATOM 965 N N . GLN A 1 119 ? -8.720 -11.858 5.452 1.00 91.31 119 GLN A N 1
ATOM 966 C CA . GLN A 1 119 ? -9.694 -12.507 4.571 1.00 91.31 119 GLN A CA 1
ATOM 967 C C . GLN A 1 119 ? -10.883 -11.607 4.234 1.00 91.31 119 GLN A C 1
ATOM 969 O O . GLN A 1 119 ? -11.413 -11.666 3.121 1.00 91.31 119 GLN A O 1
ATOM 974 N N . ASP A 1 120 ? -11.290 -10.769 5.186 1.00 86.62 120 ASP A N 1
ATOM 975 C CA . ASP A 1 120 ? -12.448 -9.892 5.051 1.00 86.62 120 ASP A CA 1
ATOM 976 C C . ASP A 1 120 ? -12.128 -8.514 4.469 1.00 86.62 120 ASP A C 1
ATOM 978 O O . ASP A 1 120 ? -13.042 -7.716 4.241 1.00 86.62 120 ASP A O 1
ATOM 982 N N . LEU A 1 121 ? -10.857 -8.242 4.172 1.00 88.31 121 LEU A N 1
ATOM 983 C CA . LEU A 1 121 ? -10.465 -7.005 3.517 1.00 88.31 121 LEU A CA 1
ATOM 984 C C . LEU A 1 121 ? -11.029 -6.948 2.091 1.00 88.31 121 LEU A C 1
ATOM 986 O O . LEU A 1 121 ? -11.049 -7.967 1.388 1.00 88.31 121 LEU A O 1
ATOM 990 N N . PRO A 1 122 ? -11.448 -5.762 1.618 1.00 90.19 122 PRO A N 1
ATOM 991 C CA . PRO A 1 122 ? -11.870 -5.606 0.237 1.00 90.19 122 PRO A CA 1
ATOM 992 C C . PRO A 1 122 ? -10.678 -5.851 -0.693 1.00 90.19 122 PRO A C 1
ATOM 994 O O . PRO A 1 122 ? -9.604 -5.288 -0.498 1.00 90.19 122 PRO A O 1
ATOM 997 N N . ALA A 1 123 ? -10.862 -6.641 -1.751 1.00 92.25 123 ALA A N 1
ATOM 998 C CA . ALA A 1 123 ? -9.797 -6.930 -2.713 1.00 92.25 123 ALA A CA 1
ATOM 999 C C . ALA A 1 123 ? -9.319 -5.669 -3.454 1.00 92.25 123 ALA A C 1
ATOM 1001 O O . ALA A 1 123 ? -8.225 -5.646 -4.013 1.00 92.25 123 ALA A O 1
ATOM 1002 N N . THR A 1 124 ? -10.106 -4.590 -3.433 1.00 90.94 124 THR A N 1
ATOM 1003 C CA . THR A 1 124 ? -9.758 -3.288 -4.018 1.00 90.94 124 THR A CA 1
ATOM 1004 C C . THR A 1 124 ? -8.540 -2.622 -3.375 1.00 90.94 124 THR A C 1
ATOM 1006 O O . THR A 1 124 ? -8.070 -1.617 -3.916 1.00 90.94 124 THR A O 1
ATOM 1009 N N . ILE A 1 125 ? -7.999 -3.163 -2.276 1.00 89.50 125 ILE A N 1
ATOM 1010 C CA . ILE A 1 125 ? -6.703 -2.734 -1.731 1.00 89.50 125 ILE A CA 1
ATOM 1011 C C . ILE A 1 125 ? -5.509 -3.215 -2.558 1.00 89.50 125 ILE A C 1
ATOM 1013 O O . ILE A 1 125 ? -4.451 -2.607 -2.469 1.00 89.50 125 ILE A O 1
ATOM 1017 N N . ILE A 1 126 ? -5.659 -4.261 -3.382 1.00 91.38 126 ILE A N 1
ATOM 1018 C CA . ILE A 1 126 ? -4.563 -4.761 -4.221 1.00 91.38 126 ILE A CA 1
ATOM 1019 C C . ILE A 1 126 ? -4.159 -3.652 -5.210 1.00 91.38 126 ILE A C 1
ATOM 1021 O O . ILE A 1 126 ? -5.004 -3.201 -5.996 1.00 91.38 126 ILE A O 1
ATOM 1025 N N . PRO A 1 127 ? -2.901 -3.179 -5.211 1.00 90.06 127 PRO A N 1
ATOM 1026 C CA . PRO A 1 127 ? -2.456 -2.150 -6.144 1.00 90.06 127 PRO A CA 1
ATOM 1027 C C . PRO A 1 127 ? -2.208 -2.742 -7.540 1.00 90.06 127 PRO A C 1
ATOM 1029 O O . PRO A 1 127 ? -2.275 -3.956 -7.760 1.00 90.06 127 PRO A O 1
ATOM 1032 N N . ILE A 1 128 ? -1.917 -1.876 -8.509 1.00 90.69 128 ILE A N 1
ATOM 1033 C CA . ILE A 1 128 ? -1.256 -2.309 -9.747 1.00 90.69 128 ILE A CA 1
ATOM 1034 C C . ILE A 1 128 ? 0.145 -2.819 -9.369 1.00 90.69 128 ILE A C 1
ATOM 1036 O O . ILE A 1 128 ? 0.736 -2.325 -8.414 1.00 90.69 128 ILE A O 1
ATOM 1040 N N . SER A 1 129 ? 0.647 -3.842 -10.064 1.00 86.62 129 SER A N 1
ATOM 1041 C CA . SER A 1 129 ? 2.015 -4.325 -9.832 1.00 86.62 129 SER A CA 1
ATOM 1042 C C . SER A 1 129 ? 3.035 -3.230 -10.144 1.00 86.62 129 SER A C 1
ATOM 1044 O O . SER A 1 129 ? 2.815 -2.430 -11.057 1.00 86.62 129 SER A O 1
ATOM 1046 N N . GLY A 1 130 ? 4.156 -3.225 -9.425 1.00 83.94 130 GLY A N 1
ATOM 1047 C CA . GLY A 1 130 ? 5.288 -2.364 -9.747 1.00 83.94 130 GLY A CA 1
ATOM 1048 C C . GLY A 1 130 ? 5.827 -2.579 -11.168 1.00 83.94 130 GLY A C 1
ATOM 1049 O O . GLY A 1 130 ? 5.516 -3.565 -11.841 1.00 83.94 130 GLY A O 1
ATOM 1050 N N . GLY A 1 131 ? 6.622 -1.620 -11.645 1.00 81.06 131 GLY A N 1
ATOM 1051 C CA . GLY A 1 131 ? 7.273 -1.687 -12.959 1.00 81.06 131 GLY A CA 1
ATOM 1052 C C . GLY A 1 131 ? 6.391 -1.336 -14.157 1.00 81.06 131 GLY A C 1
ATOM 1053 O O . GLY A 1 131 ? 6.777 -1.601 -15.295 1.00 81.06 131 GLY A O 1
ATOM 1054 N N . VAL A 1 132 ? 5.234 -0.706 -13.935 1.00 81.88 132 VAL A N 1
ATOM 1055 C CA . VAL A 1 132 ? 4.335 -0.231 -14.999 1.00 81.88 132 VAL A CA 1
ATOM 1056 C C . VAL A 1 132 ? 4.516 1.276 -15.206 1.00 81.88 132 VAL A C 1
ATOM 1058 O O . VAL A 1 132 ? 4.119 2.060 -14.352 1.00 81.88 132 VAL A O 1
ATOM 1061 N N . TYR A 1 133 ? 5.101 1.681 -16.339 1.00 75.00 133 TYR A N 1
ATOM 1062 C CA . TYR A 1 133 ? 5.543 3.072 -16.565 1.00 75.00 133 TYR A CA 1
ATOM 1063 C C . TYR A 1 133 ? 5.010 3.751 -17.837 1.00 75.00 133 TYR A C 1
ATOM 1065 O O . TYR A 1 133 ? 5.151 4.962 -17.959 1.00 75.00 133 TYR A O 1
ATOM 1073 N N . SER A 1 134 ? 4.404 3.029 -18.788 1.00 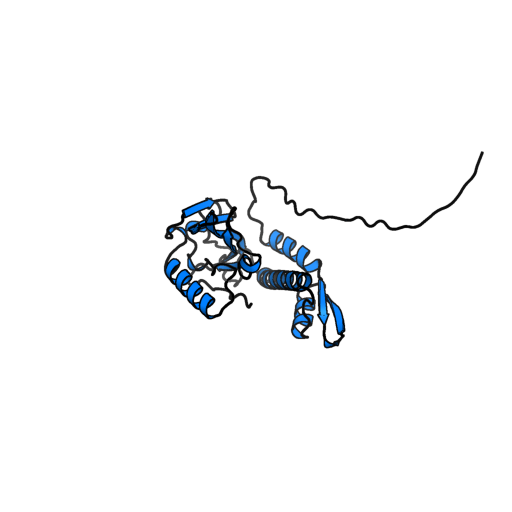80.81 134 SER A N 1
ATOM 1074 C CA . SER A 1 134 ? 3.721 3.675 -19.921 1.00 80.81 134 SER A CA 1
ATOM 1075 C C . SER A 1 134 ? 2.227 3.818 -19.651 1.00 80.81 134 SER A C 1
ATOM 1077 O O . SER A 1 134 ? 1.616 2.899 -19.107 1.00 80.81 134 SER A O 1
ATOM 1079 N N . ASP A 1 135 ? 1.616 4.927 -20.074 1.00 81.44 135 ASP A N 1
ATOM 1080 C CA . ASP A 1 135 ? 0.178 5.189 -19.889 1.00 81.44 135 ASP A CA 1
ATOM 1081 C C . ASP A 1 135 ? -0.710 4.066 -20.443 1.00 81.44 135 ASP A C 1
ATOM 1083 O O . ASP A 1 135 ? -1.745 3.717 -19.869 1.00 81.44 135 ASP A O 1
ATOM 1087 N N . GLU A 1 136 ? -0.307 3.477 -21.569 1.00 83.38 136 GLU A N 1
ATOM 1088 C CA . GLU A 1 136 ? -1.006 2.350 -22.185 1.00 83.38 136 GLU A CA 1
ATOM 1089 C C . GLU A 1 136 ? -0.898 1.077 -21.331 1.00 83.38 136 GLU A C 1
ATOM 1091 O O . GLU A 1 136 ? -1.908 0.410 -21.064 1.00 83.38 136 GLU A O 1
ATOM 1096 N N . SER A 1 137 ? 0.307 0.771 -20.836 1.00 84.38 137 SER A N 1
ATOM 1097 C CA . SER A 1 137 ? 0.528 -0.354 -19.921 1.00 84.38 137 SER A CA 1
ATOM 1098 C C . SER A 1 137 ? -0.202 -0.136 -18.602 1.00 84.38 137 SER A C 1
ATOM 1100 O O . SER A 1 137 ? -0.791 -1.074 -18.0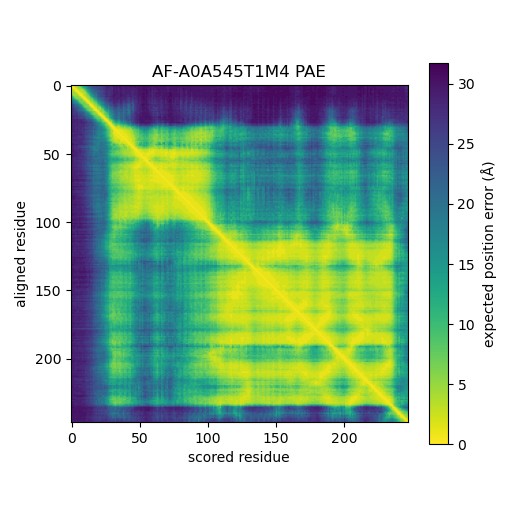70 1.00 84.38 137 SER A O 1
ATOM 1102 N N . TRP A 1 138 ? -0.237 1.101 -18.106 1.00 84.75 138 TRP A N 1
ATOM 1103 C CA . TRP A 1 138 ? -0.947 1.479 -16.893 1.00 84.75 138 TRP A CA 1
ATOM 1104 C C . TRP A 1 138 ? -2.442 1.229 -17.024 1.00 84.75 138 TRP A C 1
ATOM 1106 O O . TRP A 1 138 ? -3.006 0.485 -16.225 1.00 84.75 138 TRP A O 1
ATOM 1116 N N . LYS A 1 139 ? -3.086 1.758 -18.073 1.00 88.56 139 LYS A N 1
ATOM 1117 C CA . LYS A 1 139 ? -4.519 1.529 -18.334 1.00 88.56 139 LYS A CA 1
ATOM 1118 C C . LYS A 1 139 ? -4.838 0.041 -18.456 1.00 88.56 139 LYS A C 1
ATOM 1120 O O . LYS A 1 139 ? -5.858 -0.422 -17.945 1.00 88.56 139 LYS A O 1
ATOM 1125 N N . THR A 1 140 ? -3.965 -0.720 -19.109 1.00 90.94 140 THR A N 1
ATOM 1126 C CA . THR A 1 140 ? -4.130 -2.169 -19.265 1.00 90.94 140 THR A CA 1
ATOM 1127 C C . THR A 1 140 ? -4.013 -2.899 -17.927 1.00 90.94 140 THR A C 1
ATOM 1129 O O . THR A 1 140 ? -4.871 -3.719 -17.593 1.00 90.94 140 THR A O 1
ATOM 1132 N N . SER A 1 141 ? -2.989 -2.588 -17.135 1.00 89.75 141 SER A N 1
ATOM 1133 C CA . SER A 1 141 ? -2.766 -3.180 -15.814 1.00 89.75 141 SER A CA 1
ATOM 1134 C C . SER A 1 141 ? -3.856 -2.791 -14.819 1.00 89.75 141 SER A C 1
ATOM 1136 O O . SER A 1 141 ? -4.324 -3.645 -14.068 1.00 89.75 141 SER A O 1
ATOM 1138 N N . GLN A 1 142 ? -4.338 -1.549 -14.876 1.00 90.62 142 GLN A N 1
ATOM 1139 C CA . GLN A 1 142 ? -5.474 -1.073 -14.095 1.00 90.62 142 GLN A CA 1
ATOM 1140 C C . GLN A 1 142 ? -6.739 -1.870 -14.423 1.00 90.62 142 GLN A C 1
ATOM 1142 O O . GLN A 1 142 ? -7.349 -2.425 -13.518 1.00 90.62 142 GLN A O 1
ATOM 1147 N N . ARG A 1 143 ? -7.086 -2.034 -15.708 1.00 93.50 143 ARG A N 1
ATOM 1148 C CA . ARG A 1 143 ? -8.249 -2.843 -16.126 1.00 93.50 143 ARG A CA 1
ATOM 1149 C C . ARG A 1 143 ? -8.149 -4.298 -15.667 1.00 93.50 143 ARG A C 1
ATOM 1151 O O . ARG A 1 143 ? -9.139 -4.858 -15.194 1.00 93.50 143 ARG A O 1
ATOM 1158 N N . LYS A 1 144 ? -6.966 -4.915 -15.787 1.00 91.88 144 LYS A N 1
ATOM 1159 C CA . LYS A 1 144 ? -6.718 -6.287 -15.305 1.00 91.88 144 LYS A CA 1
ATOM 1160 C C . LYS A 1 144 ? -6.929 -6.387 -13.798 1.00 91.88 144 LYS A C 1
ATOM 1162 O O . LYS A 1 144 ? -7.638 -7.277 -13.334 1.00 91.88 144 LYS A O 1
ATOM 1167 N N . ARG A 1 145 ? -6.351 -5.449 -13.048 1.00 93.19 145 ARG A N 1
ATOM 1168 C CA . ARG A 1 145 ? -6.496 -5.356 -11.598 1.00 93.19 145 ARG A CA 1
ATOM 1169 C C . ARG A 1 145 ? -7.954 -5.144 -11.203 1.00 93.19 145 ARG A 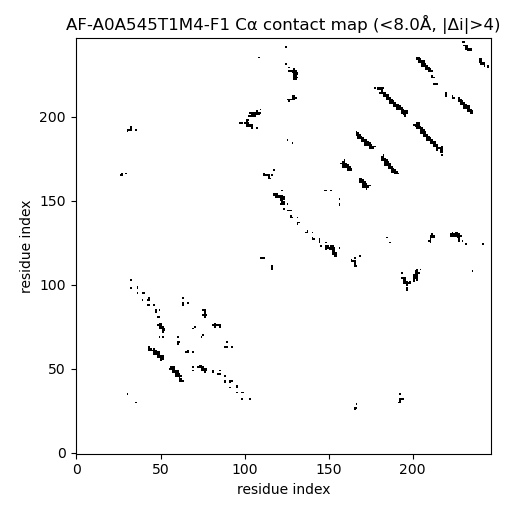C 1
ATOM 1171 O O . ARG A 1 145 ? -8.451 -5.886 -10.368 1.00 93.19 145 ARG A O 1
ATOM 1178 N N . ASP A 1 146 ? -8.658 -4.201 -11.817 1.00 94.00 146 ASP A N 1
ATOM 1179 C CA . ASP A 1 146 ? -10.055 -3.909 -11.489 1.00 94.00 146 ASP A CA 1
ATOM 1180 C C . ASP A 1 146 ? -10.956 -5.115 -11.775 1.00 94.00 146 ASP A C 1
ATOM 1182 O O . ASP A 1 146 ? -11.801 -5.460 -10.957 1.00 94.00 146 ASP A O 1
ATOM 1186 N N . THR A 1 147 ? -10.707 -5.840 -12.867 1.00 94.44 147 THR A N 1
ATOM 1187 C CA . THR A 1 147 ? -11.415 -7.096 -13.175 1.00 94.44 147 THR A CA 1
ATOM 1188 C C . THR A 1 147 ? -11.153 -8.181 -12.127 1.00 94.44 147 THR A C 1
ATOM 1190 O O . THR A 1 147 ? -12.063 -8.925 -11.757 1.00 94.44 147 THR A O 1
ATOM 1193 N N . LEU A 1 148 ? -9.916 -8.280 -11.631 1.00 93.12 148 LEU A N 1
ATOM 1194 C CA . LEU A 1 148 ? -9.552 -9.237 -10.589 1.00 93.12 148 LEU A CA 1
ATOM 1195 C C . LEU A 1 148 ? -10.324 -8.963 -9.289 1.00 93.12 148 LEU A C 1
ATOM 1197 O O . LEU A 1 148 ? -10.872 -9.906 -8.713 1.00 93.12 148 LEU A O 1
ATOM 1201 N N . VAL A 1 149 ? -10.379 -7.697 -8.862 1.00 94.06 149 VAL A N 1
ATOM 1202 C CA . VAL A 1 149 ? -10.765 -7.296 -7.495 1.00 94.06 149 VAL A CA 1
ATOM 1203 C C . VAL A 1 149 ? -12.203 -6.810 -7.331 1.00 94.06 149 VAL A C 1
ATOM 1205 O O . VAL A 1 149 ? -12.668 -6.682 -6.199 1.00 94.06 149 VAL A O 1
ATOM 1208 N N . LYS A 1 150 ? -12.894 -6.485 -8.428 1.00 92.31 150 LYS A N 1
ATOM 1209 C CA . LYS A 1 150 ? -14.225 -5.871 -8.388 1.00 92.31 150 LYS A CA 1
ATOM 1210 C C . LYS A 1 150 ? -15.206 -6.699 -7.555 1.00 92.31 150 LYS A C 1
ATOM 1212 O O . LYS A 1 150 ? -15.372 -7.888 -7.809 1.00 92.31 150 LYS A O 1
ATOM 1217 N N . ASP A 1 151 ? -15.848 -6.026 -6.598 1.00 90.12 151 ASP A N 1
ATOM 1218 C CA . ASP A 1 151 ? -16.895 -6.551 -5.711 1.00 90.12 151 ASP A CA 1
ATOM 1219 C C . ASP A 1 151 ? -16.497 -7.814 -4.921 1.00 90.12 151 ASP A C 1
ATOM 1221 O O . ASP A 1 151 ? -17.353 -8.589 -4.500 1.00 90.12 151 ASP A O 1
ATOM 1225 N N . LYS A 1 152 ? -15.192 -8.022 -4.700 1.00 91.31 152 LYS A N 1
ATOM 1226 C CA . LYS A 1 152 ? -14.647 -9.180 -3.978 1.00 91.31 152 LYS A CA 1
ATOM 1227 C C . LYS A 1 152 ? -13.935 -8.774 -2.699 1.00 91.31 152 LYS A C 1
ATOM 1229 O O . LYS A 1 152 ? -13.369 -7.682 -2.596 1.00 91.31 152 LYS A O 1
ATOM 1234 N N . ARG A 1 153 ? -13.892 -9.695 -1.742 1.00 91.62 153 ARG A N 1
ATOM 1235 C CA . ARG A 1 153 ? -12.929 -9.681 -0.636 1.00 91.62 153 ARG A CA 1
ATOM 1236 C C . ARG A 1 153 ? -11.684 -10.470 -1.025 1.00 91.62 153 ARG A C 1
ATOM 1238 O O . ARG A 1 153 ? -11.702 -11.226 -1.996 1.00 91.62 153 ARG A O 1
ATOM 1245 N N . LEU A 1 154 ? -10.598 -10.320 -0.269 1.00 92.62 154 LEU A N 1
ATOM 1246 C CA . LEU A 1 154 ? -9.363 -11.061 -0.541 1.00 92.62 154 LEU A CA 1
ATOM 1247 C C . LEU A 1 154 ? -9.568 -12.581 -0.512 1.00 92.62 154 LEU A C 1
ATOM 1249 O O . LEU A 1 154 ? -9.019 -13.275 -1.365 1.00 92.62 154 LEU A O 1
ATOM 1253 N N . LYS A 1 155 ? -10.390 -13.098 0.410 1.00 93.19 155 LYS A N 1
ATOM 1254 C CA . LYS A 1 155 ? -10.701 -14.538 0.486 1.00 93.19 155 LYS A CA 1
ATOM 1255 C C . LYS A 1 155 ? -11.456 -15.084 -0.728 1.00 93.19 155 LYS A C 1
ATOM 1257 O O . LYS A 1 155 ? -11.407 -16.282 -0.980 1.00 93.19 155 LYS A O 1
ATOM 1262 N N . ASP A 1 156 ? -12.138 -14.212 -1.469 1.00 95.38 156 ASP A N 1
ATOM 1263 C CA . ASP A 1 156 ? -12.929 -14.589 -2.643 1.00 95.38 156 ASP A CA 1
ATOM 1264 C C . ASP A 1 156 ? -12.061 -14.660 -3.914 1.00 95.38 156 ASP A C 1
ATOM 1266 O O . ASP A 1 156 ? -12.534 -15.025 -4.995 1.00 95.38 156 ASP A O 1
ATOM 1270 N N . LEU A 1 157 ? -10.781 -14.285 -3.819 1.00 95.00 157 LEU A N 1
ATOM 1271 C CA . LEU A 1 157 ? -9.827 -14.404 -4.911 1.00 95.00 157 LEU A CA 1
ATOM 1272 C C . LEU A 1 157 ? -9.281 -15.830 -4.998 1.00 95.00 157 LEU A C 1
ATOM 1274 O O . LEU A 1 157 ? -9.010 -16.492 -3.998 1.00 95.00 157 LEU A O 1
ATOM 1278 N N . ARG A 1 158 ? -9.032 -16.291 -6.225 1.00 93.94 158 ARG A N 1
ATOM 1279 C CA . ARG A 1 158 ? -8.301 -17.538 -6.459 1.00 93.94 158 ARG A CA 1
ATOM 1280 C C . ARG A 1 158 ? -6.803 -17.287 -6.280 1.00 93.94 158 ARG A C 1
ATOM 1282 O O . ARG A 1 158 ? -6.112 -16.989 -7.249 1.00 93.94 158 ARG A O 1
ATOM 1289 N N . LEU A 1 159 ? -6.333 -17.390 -5.042 1.00 94.50 159 LEU A N 1
ATOM 1290 C CA . LEU A 1 159 ? -4.935 -17.172 -4.665 1.00 94.50 159 LEU A CA 1
ATOM 1291 C C . LEU A 1 159 ? -4.120 -18.460 -4.847 1.00 94.50 159 LEU A C 1
ATOM 1293 O O . LEU A 1 159 ? -4.593 -19.549 -4.525 1.00 94.50 159 LEU A O 1
ATOM 1297 N N . HIS A 1 160 ? -2.898 -18.351 -5.371 1.00 95.44 160 HIS A N 1
ATOM 1298 C CA . HIS A 1 160 ? -2.024 -19.508 -5.594 1.00 95.44 160 HIS A CA 1
ATOM 1299 C C . HIS A 1 160 ? -1.391 -20.008 -4.292 1.00 95.44 160 HIS A C 1
ATOM 1301 O O . HIS A 1 160 ? -1.283 -21.213 -4.071 1.00 95.44 160 HIS A O 1
ATOM 1307 N N . LYS A 1 161 ? -0.971 -19.079 -3.431 1.00 95.50 161 LYS A N 1
ATOM 1308 C CA . LYS A 1 161 ? -0.391 -19.366 -2.118 1.00 95.50 161 LYS A CA 1
ATOM 1309 C C . LYS A 1 161 ? -0.678 -18.204 -1.178 1.00 95.50 161 LYS A C 1
ATOM 1311 O O . LYS A 1 161 ? -0.641 -17.054 -1.609 1.00 95.50 161 LYS A O 1
ATOM 1316 N N . VAL A 1 162 ? -0.923 -18.509 0.093 1.00 95.94 162 VAL A N 1
ATOM 1317 C CA . VAL A 1 162 ? -1.038 -17.506 1.152 1.00 95.94 162 VAL A CA 1
ATOM 1318 C C . VAL A 1 162 ? -0.228 -17.957 2.361 1.00 95.94 162 VAL A C 1
ATOM 1320 O O . VAL A 1 162 ? -0.427 -19.068 2.853 1.00 95.94 162 VAL A O 1
ATOM 1323 N N . SER A 1 163 ? 0.666 -17.097 2.835 1.00 92.56 163 SER A N 1
ATOM 1324 C CA . SER A 1 163 ? 1.345 -17.233 4.123 1.00 92.56 163 SER A CA 1
ATOM 1325 C C . SER A 1 163 ? 0.766 -16.187 5.066 1.00 92.56 163 SER A C 1
ATOM 1327 O O . SER A 1 163 ? 0.673 -15.013 4.711 1.00 92.56 163 SER A O 1
ATOM 1329 N N . THR A 1 164 ? 0.345 -16.606 6.255 1.00 88.75 164 THR A N 1
ATOM 1330 C CA . THR A 1 164 ? -0.346 -15.727 7.201 1.00 88.75 164 THR A CA 1
ATOM 1331 C C . THR A 1 164 ? 0.378 -15.623 8.539 1.00 88.75 164 THR A C 1
ATOM 1333 O O . THR A 1 164 ? 0.792 -16.627 9.132 1.00 88.75 164 THR A O 1
ATOM 1336 N N . TYR A 1 165 ? 0.448 -14.385 9.016 1.00 82.56 165 TYR A N 1
ATOM 1337 C CA . TYR A 1 165 ? 0.993 -13.947 10.287 1.00 82.56 165 TYR A CA 1
ATOM 1338 C C . TYR A 1 165 ? -0.057 -13.078 11.002 1.00 82.56 165 TYR A C 1
ATOM 1340 O O . TYR A 1 165 ? -1.121 -12.775 10.453 1.00 82.56 165 TYR A O 1
ATOM 1348 N N . LEU A 1 166 ? 0.197 -12.723 12.262 1.00 73.44 166 LEU A N 1
ATOM 1349 C CA . LEU A 1 166 ? -0.751 -11.912 13.039 1.00 73.44 166 LEU A CA 1
ATOM 1350 C C . LEU A 1 166 ? -0.872 -10.484 12.493 1.00 73.44 166 LEU A C 1
ATOM 1352 O O . LEU A 1 166 ? -1.957 -9.921 12.477 1.00 73.44 166 LEU A O 1
ATOM 1356 N N . ASP A 1 167 ? 0.235 -9.943 12.010 1.00 70.75 167 ASP A N 1
ATOM 1357 C CA . ASP A 1 167 ? 0.429 -8.561 11.579 1.00 70.75 167 ASP A CA 1
ATOM 1358 C C . ASP A 1 167 ? 0.669 -8.429 10.070 1.00 70.75 167 ASP A C 1
ATOM 1360 O O . ASP A 1 167 ? 0.657 -7.327 9.529 1.00 70.75 167 ASP A O 1
ATOM 1364 N N . ARG A 1 168 ? 0.866 -9.552 9.374 1.00 84.56 168 ARG A N 1
ATOM 1365 C CA . ARG A 1 168 ? 1.203 -9.584 7.951 1.00 84.56 168 ARG A CA 1
ATOM 1366 C C . ARG A 1 168 ? 0.513 -10.721 7.215 1.00 84.56 168 ARG A C 1
ATOM 1368 O O . ARG A 1 168 ? 0.312 -11.813 7.750 1.00 84.56 168 ARG A O 1
ATOM 1375 N N . VAL A 1 169 ? 0.211 -10.494 5.943 1.00 91.44 169 VAL A N 1
ATOM 1376 C CA . VAL A 1 169 ? -0.119 -11.557 4.993 1.00 91.44 169 VAL A CA 1
ATOM 1377 C C . VAL A 1 169 ? 0.742 -11.434 3.739 1.00 91.44 169 VAL A C 1
ATOM 1379 O O . VAL A 1 169 ? 0.917 -10.350 3.186 1.00 91.44 169 VAL A O 1
ATOM 1382 N N . GLU A 1 170 ? 1.259 -12.568 3.280 1.00 94.38 170 GLU A N 1
ATOM 1383 C CA . GLU A 1 170 ? 1.987 -12.696 2.020 1.00 94.38 170 GLU A CA 1
ATOM 1384 C C . GLU A 1 170 ? 1.153 -13.547 1.062 1.00 94.38 170 GLU A C 1
ATOM 1386 O O . GLU A 1 170 ? 0.726 -14.657 1.396 1.00 94.38 170 GLU A O 1
ATOM 1391 N N . ILE A 1 171 ? 0.902 -13.037 -0.136 1.00 96.69 171 ILE A N 1
ATOM 1392 C CA . ILE A 1 171 ? -0.027 -13.612 -1.103 1.00 96.69 171 ILE A CA 1
ATOM 1393 C C . ILE A 1 171 ? 0.680 -13.750 -2.447 1.00 96.69 171 ILE A C 1
ATOM 1395 O O . ILE A 1 171 ? 1.127 -12.770 -3.034 1.00 96.69 171 ILE A O 1
ATOM 1399 N N . VAL A 1 172 ? 0.704 -14.967 -2.988 1.00 96.50 172 VAL A N 1
ATOM 1400 C CA . VAL A 1 172 ? 0.990 -15.189 -4.409 1.00 96.50 172 VAL A CA 1
ATOM 1401 C C . VAL A 1 172 ? -0.345 -15.191 -5.141 1.00 96.50 172 VAL A C 1
ATOM 1403 O O . VAL A 1 172 ? -1.111 -16.155 -5.053 1.00 96.50 172 VAL A O 1
ATOM 1406 N N . ILE A 1 173 ? -0.637 -14.101 -5.848 1.00 95.25 173 ILE A N 1
ATOM 1407 C CA . ILE A 1 173 ? -1.893 -13.915 -6.585 1.00 95.25 173 ILE A CA 1
ATOM 1408 C C . ILE A 1 173 ? -1.931 -14.874 -7.773 1.00 95.25 173 ILE A C 1
ATOM 1410 O O . ILE A 1 173 ? -2.911 -15.587 -7.983 1.00 95.25 173 ILE A O 1
ATOM 1414 N N . ALA A 1 174 ? -0.843 -14.911 -8.539 1.00 94.62 174 ALA A N 1
ATOM 1415 C CA . ALA A 1 174 ? -0.719 -15.725 -9.733 1.00 94.62 174 ALA A CA 1
ATOM 1416 C C . ALA A 1 174 ? 0.722 -16.193 -9.936 1.00 94.62 174 ALA A C 1
ATOM 1418 O O . ALA A 1 174 ? 1.677 -15.680 -9.360 1.00 94.62 174 ALA A O 1
ATOM 1419 N N . THR A 1 175 ? 0.875 -17.196 -10.790 1.00 95.25 175 THR A N 1
ATOM 1420 C CA . THR A 1 175 ? 2.169 -17.716 -11.215 1.00 95.25 175 THR A CA 1
ATOM 1421 C C . THR A 1 175 ? 2.183 -17.801 -12.730 1.00 95.25 175 THR A C 1
ATOM 1423 O O . THR A 1 175 ? 1.236 -18.307 -13.335 1.00 95.25 175 THR A O 1
ATOM 1426 N N . LYS A 1 176 ? 3.291 -17.378 -13.335 1.00 93.88 176 LYS A N 1
ATOM 1427 C CA . LYS A 1 176 ? 3.570 -17.529 -14.759 1.00 93.88 176 LYS A CA 1
ATOM 1428 C C . LYS A 1 176 ? 4.847 -18.341 -14.950 1.00 93.88 176 LYS A C 1
ATOM 1430 O O . LYS A 1 176 ? 5.861 -18.081 -14.308 1.00 93.88 176 LYS A O 1
ATOM 1435 N N . LYS A 1 177 ? 4.807 -19.317 -15.858 1.00 95.12 177 LYS A N 1
ATOM 1436 C CA . LYS A 1 177 ? 6.005 -20.024 -16.324 1.00 95.12 177 LYS A CA 1
ATOM 1437 C C . LYS A 1 177 ? 6.541 -19.317 -17.569 1.00 95.12 177 LYS A C 1
ATOM 1439 O O . LYS A 1 177 ? 5.789 -19.094 -18.516 1.00 95.12 177 LYS A O 1
ATOM 1444 N N . LEU A 1 178 ? 7.813 -18.948 -17.534 1.00 92.88 178 LEU A N 1
ATOM 1445 C CA . LEU A 1 178 ? 8.590 -18.363 -18.623 1.00 92.88 178 LEU A CA 1
ATOM 1446 C C . LEU A 1 178 ? 9.745 -19.305 -18.983 1.00 92.88 178 LEU A C 1
ATOM 1448 O O . LEU A 1 178 ? 10.023 -20.263 -18.261 1.00 92.88 178 LEU A O 1
ATOM 1452 N N . GLU A 1 179 ? 10.443 -19.013 -20.078 1.00 93.81 179 GLU A N 1
ATOM 1453 C CA . GLU A 1 179 ? 11.635 -19.769 -20.492 1.00 93.81 179 GLU A CA 1
ATOM 1454 C C . GLU A 1 179 ? 12.748 -19.712 -19.439 1.00 93.81 179 GLU A C 1
ATOM 1456 O O . GLU A 1 179 ? 13.368 -20.727 -19.140 1.00 93.81 179 GLU A O 1
ATOM 1461 N N . CYS A 1 180 ? 12.941 -18.548 -18.814 1.00 91.31 180 CYS A N 1
ATOM 1462 C CA . CYS A 1 180 ? 13.914 -18.354 -17.738 1.00 91.31 180 CYS A CA 1
ATOM 1463 C C . CYS A 1 180 ? 13.521 -19.021 -16.412 1.00 91.31 180 CYS A C 1
ATOM 1465 O O . CYS A 1 180 ? 14.363 -19.117 -15.528 1.00 91.31 180 CYS A O 1
ATOM 1467 N N . GLY A 1 181 ? 12.269 -19.467 -16.248 1.00 94.69 181 GLY A N 1
ATOM 1468 C CA . GLY A 1 181 ? 11.789 -20.080 -15.011 1.00 94.69 181 GLY A CA 1
ATOM 1469 C C . GLY A 1 181 ? 10.414 -19.587 -14.564 1.00 94.69 181 GLY A C 1
ATOM 1470 O O . GLY A 1 181 ? 9.532 -19.301 -15.373 1.00 94.69 181 GLY A O 1
ATO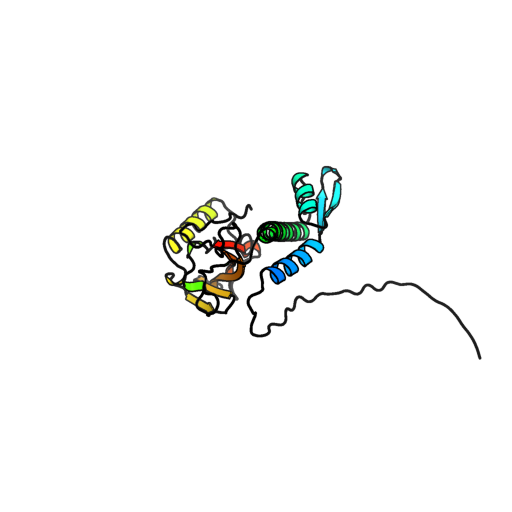M 1471 N N . LYS A 1 182 ? 10.187 -19.557 -13.250 1.00 94.75 182 LYS A N 1
ATOM 1472 C CA . LYS A 1 182 ? 8.888 -19.214 -12.645 1.00 94.75 182 LYS A CA 1
ATOM 1473 C C . LYS A 1 182 ? 8.885 -17.755 -12.197 1.00 94.75 182 LYS A C 1
ATOM 1475 O O . LYS A 1 182 ? 9.816 -17.331 -11.517 1.00 94.75 182 LYS A O 1
ATOM 1480 N N . VAL A 1 183 ? 7.827 -17.021 -12.525 1.00 93.88 183 VAL A N 1
ATOM 1481 C CA . VAL A 1 183 ? 7.561 -15.671 -12.012 1.00 93.88 183 VAL A CA 1
ATOM 1482 C C . VAL A 1 183 ? 6.262 -15.689 -11.210 1.00 93.88 183 VAL A C 1
ATOM 1484 O O . VAL A 1 183 ? 5.257 -16.248 -11.656 1.00 93.88 183 VAL A O 1
ATOM 1487 N N . GLU A 1 184 ? 6.297 -15.112 -10.017 1.00 95.38 184 GLU A N 1
ATOM 1488 C CA . GLU A 1 184 ? 5.190 -15.045 -9.065 1.00 95.38 184 GLU A CA 1
ATOM 1489 C C . GLU A 1 184 ? 4.720 -13.598 -8.908 1.00 95.38 184 GLU A C 1
ATOM 1491 O O . GLU A 1 184 ? 5.527 -12.731 -8.601 1.00 95.38 184 GLU A O 1
ATOM 1496 N N . ASP A 1 185 ? 3.422 -13.348 -9.079 1.00 95.00 185 ASP A N 1
ATOM 1497 C CA . ASP A 1 185 ? 2.792 -12.062 -8.756 1.00 95.00 185 ASP A CA 1
ATOM 1498 C C . ASP A 1 185 ? 2.582 -12.009 -7.238 1.00 95.00 185 ASP A C 1
ATOM 1500 O O . ASP A 1 185 ? 1.655 -12.636 -6.707 1.00 95.00 185 ASP A O 1
ATOM 1504 N N . TYR A 1 186 ? 3.511 -11.352 -6.547 1.00 94.75 186 TYR A N 1
ATOM 1505 C CA . TYR A 1 186 ? 3.642 -11.349 -5.097 1.00 94.75 186 TYR A CA 1
ATOM 1506 C C . TYR A 1 186 ? 3.070 -10.064 -4.502 1.00 94.75 186 TYR A C 1
ATOM 1508 O O . TYR A 1 186 ? 3.402 -8.963 -4.937 1.00 94.75 186 TYR A O 1
ATOM 1516 N N . LEU A 1 187 ? 2.232 -10.215 -3.481 1.00 95.06 187 LEU A N 1
ATOM 1517 C CA . LEU A 1 187 ? 1.634 -9.143 -2.700 1.00 95.06 187 LEU A CA 1
ATOM 1518 C C . LEU A 1 187 ? 1.928 -9.372 -1.219 1.00 95.06 187 LEU A C 1
ATOM 1520 O O . LEU A 1 187 ? 1.622 -10.431 -0.680 1.00 95.06 187 LEU A O 1
ATOM 1524 N N . GLU A 1 188 ? 2.431 -8.347 -0.555 1.00 92.50 188 GLU A N 1
ATOM 1525 C CA . GLU A 1 188 ? 2.593 -8.304 0.895 1.00 92.50 188 GLU A CA 1
ATOM 1526 C C . GLU A 1 188 ? 1.717 -7.196 1.468 1.00 92.50 188 GLU A C 1
ATOM 1528 O O . GLU A 1 188 ? 1.613 -6.122 0.867 1.00 92.50 188 GLU A O 1
ATOM 1533 N N . ILE A 1 189 ? 1.063 -7.468 2.597 1.00 89.81 189 ILE A N 1
ATOM 1534 C CA . ILE A 1 189 ? 0.231 -6.504 3.318 1.00 89.81 189 ILE A CA 1
ATOM 1535 C C . ILE A 1 189 ? 0.538 -6.601 4.808 1.00 89.81 189 ILE A C 1
ATOM 1537 O O . ILE A 1 189 ? 0.344 -7.657 5.408 1.00 89.81 189 ILE A O 1
ATOM 1541 N N . ASP A 1 190 ? 0.914 -5.475 5.394 1.00 85.56 190 ASP A N 1
ATOM 1542 C CA . ASP A 1 190 ? 1.169 -5.294 6.816 1.00 85.56 190 ASP A CA 1
ATOM 1543 C C . ASP A 1 190 ? 0.039 -4.477 7.455 1.00 85.56 190 ASP A C 1
ATOM 1545 O O . ASP A 1 190 ? -0.390 -3.441 6.922 1.00 85.56 190 ASP A O 1
ATOM 1549 N N . THR A 1 191 ? -0.437 -4.914 8.622 1.00 77.38 191 THR A N 1
ATOM 1550 C CA . THR A 1 191 ? -1.252 -4.080 9.508 1.00 77.38 191 THR A CA 1
ATOM 1551 C C . THR A 1 191 ? -0.356 -3.073 10.192 1.00 77.38 191 THR A C 1
ATOM 1553 O O . THR A 1 191 ? 0.614 -3.446 10.846 1.00 77.38 191 THR A O 1
ATOM 1556 N N . ILE A 1 192 ? -0.698 -1.799 10.071 1.00 71.25 192 ILE A N 1
ATOM 1557 C CA . ILE A 1 192 ? 0.128 -0.734 10.622 1.00 71.25 192 ILE A CA 1
ATOM 1558 C C . ILE A 1 192 ? -0.477 -0.215 11.917 1.00 71.25 192 ILE A C 1
ATOM 1560 O O . ILE A 1 192 ? 0.147 -0.296 12.969 1.00 71.25 192 ILE A O 1
ATOM 1564 N N . VAL A 1 193 ? -1.702 0.305 11.853 1.00 72.62 193 VAL A N 1
ATOM 1565 C CA . VAL A 1 193 ? -2.350 0.954 12.996 1.00 72.62 193 VAL A CA 1
ATOM 1566 C C . VAL A 1 193 ? -3.866 0.809 12.899 1.00 72.62 193 VAL A C 1
ATOM 1568 O O . VAL A 1 193 ? -4.441 0.994 11.826 1.00 72.62 193 VAL A O 1
ATOM 1571 N N . LEU A 1 194 ? -4.506 0.554 14.044 1.00 74.38 194 LEU A N 1
ATOM 1572 C CA . LEU A 1 194 ? -5.927 0.815 14.277 1.00 74.38 194 LEU A CA 1
ATOM 1573 C C . LEU A 1 194 ? -6.072 2.124 15.047 1.00 74.38 194 LEU A C 1
ATOM 1575 O O . LEU A 1 194 ? -5.597 2.216 16.178 1.00 74.38 194 LEU A O 1
ATOM 1579 N N . ALA A 1 195 ? -6.716 3.123 14.451 1.00 71.38 195 ALA A N 1
ATOM 1580 C CA . ALA A 1 195 ? -6.930 4.417 15.090 1.00 71.38 195 ALA A CA 1
ATOM 1581 C C . ALA A 1 195 ? -8.205 5.088 14.592 1.00 71.38 195 ALA A C 1
ATOM 1583 O O . ALA A 1 195 ? -8.647 4.781 13.496 1.00 71.38 195 ALA A O 1
ATOM 1584 N N . ASP A 1 196 ? -8.755 6.004 15.384 1.00 72.62 196 ASP A N 1
ATOM 1585 C CA . ASP A 1 196 ? -9.807 6.917 14.935 1.00 72.62 196 ASP A CA 1
ATOM 1586 C C . ASP A 1 196 ? -9.149 8.173 14.337 1.00 72.62 196 ASP A C 1
ATOM 1588 O O . ASP A 1 196 ? -8.543 8.973 15.062 1.00 72.62 196 ASP A O 1
ATOM 1592 N N . PHE A 1 197 ? -9.192 8.299 13.008 1.00 72.31 197 PHE A N 1
ATOM 1593 C CA . PHE A 1 197 ? -8.611 9.408 12.240 1.00 72.31 197 PHE A CA 1
ATOM 1594 C C . PHE A 1 197 ? -9.592 10.551 11.985 1.00 72.31 197 PHE A C 1
ATOM 1596 O O . PHE A 1 197 ? -9.157 11.637 11.596 1.00 72.31 197 PHE A O 1
ATOM 1603 N N . ASN A 1 198 ? -10.895 10.311 12.123 1.00 72.94 198 ASN A N 1
ATOM 1604 C CA . ASN A 1 198 ? -11.934 11.261 11.726 1.00 72.94 198 ASN A CA 1
ATOM 1605 C C . ASN A 1 198 ? -12.743 11.810 12.923 1.00 72.94 198 ASN A C 1
ATOM 1607 O O . ASN A 1 198 ? -13.567 12.705 12.728 1.00 72.94 198 ASN A O 1
ATOM 1611 N N . HIS A 1 199 ? -12.447 11.330 14.133 1.00 76.38 199 HIS A N 1
ATOM 1612 C CA . HIS A 1 199 ? -13.081 11.665 15.404 1.00 76.38 199 HIS A CA 1
ATOM 1613 C C . HIS A 1 199 ? -14.537 11.187 15.554 1.00 76.38 199 HIS A C 1
ATOM 1615 O O . HIS A 1 199 ? -15.318 11.824 16.265 1.00 76.38 199 HIS A O 1
ATOM 1621 N N . ASP A 1 200 ? -14.920 10.086 14.904 1.00 78.38 200 ASP A N 1
ATOM 1622 C CA . ASP A 1 200 ? -16.243 9.453 15.034 1.00 78.38 200 ASP A CA 1
ATOM 1623 C C . ASP A 1 200 ? -16.289 8.320 16.082 1.00 78.38 200 ASP A C 1
ATOM 1625 O O . ASP A 1 200 ? -17.310 7.645 16.239 1.00 78.38 200 ASP A O 1
ATOM 1629 N N . GLU A 1 201 ? -15.200 8.144 16.838 1.00 79.25 201 GLU A N 1
ATOM 1630 C CA . GLU A 1 201 ? -14.970 7.103 17.843 1.00 79.25 201 GLU A 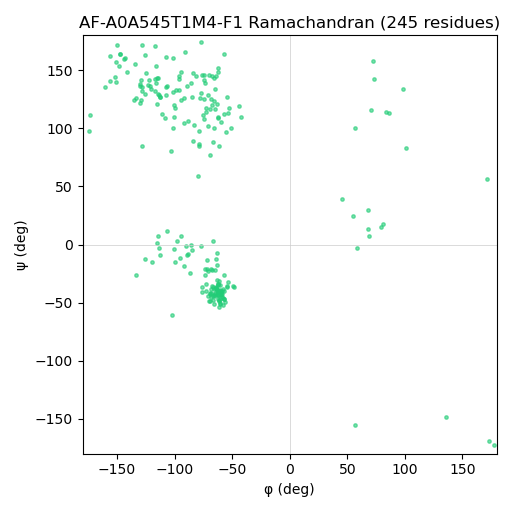CA 1
ATOM 1631 C C . GLU A 1 201 ? -14.803 5.675 17.278 1.00 79.25 201 GLU A C 1
ATOM 1633 O O . GLU A 1 201 ? -14.719 4.707 18.056 1.00 79.25 201 GLU A O 1
ATOM 1638 N N . ILE A 1 202 ? -14.725 5.516 15.951 1.00 77.50 202 ILE A N 1
ATOM 1639 C CA . ILE A 1 202 ? -14.583 4.240 15.242 1.00 77.50 202 ILE A CA 1
ATOM 1640 C C . ILE A 1 202 ? -13.157 4.092 14.703 1.00 77.50 202 ILE A C 1
ATOM 1642 O O . ILE A 1 202 ? -12.577 5.000 14.128 1.00 77.50 202 ILE A O 1
ATOM 1646 N N . ALA A 1 203 ? -12.583 2.898 14.855 1.00 77.69 203 ALA A N 1
ATOM 1647 C CA . ALA A 1 203 ? -11.270 2.596 14.303 1.00 77.69 203 ALA A CA 1
ATOM 1648 C C . ALA A 1 203 ? -11.305 2.481 12.770 1.00 77.69 203 ALA A C 1
ATOM 1650 O O . ALA A 1 203 ? -12.030 1.643 12.219 1.00 77.69 203 ALA A O 1
ATOM 1651 N N . GLU A 1 204 ? -10.419 3.205 12.095 1.00 83.25 204 GLU A N 1
ATOM 1652 C CA . GLU A 1 204 ? -9.923 2.849 10.775 1.00 83.25 204 GLU A CA 1
ATOM 1653 C C . GLU A 1 204 ? -8.612 2.057 10.855 1.00 83.25 204 GLU A C 1
ATOM 1655 O O . GLU A 1 204 ? -7.780 2.236 11.748 1.00 83.25 204 GLU A O 1
ATOM 1660 N N . LEU A 1 205 ? -8.428 1.163 9.884 1.00 80.50 205 LEU A N 1
ATOM 1661 C CA . LEU A 1 205 ? -7.228 0.345 9.739 1.00 80.50 205 LEU A CA 1
ATOM 1662 C C . LEU A 1 205 ? -6.317 0.932 8.661 1.00 80.50 205 LEU A C 1
ATOM 1664 O O . LEU A 1 205 ? -6.711 1.013 7.494 1.00 80.50 205 LEU A O 1
ATOM 1668 N N . ILE A 1 206 ? -5.091 1.295 9.040 1.00 79.88 206 ILE A N 1
ATOM 1669 C CA . ILE A 1 206 ? -4.016 1.566 8.084 1.00 79.88 206 ILE A CA 1
ATOM 1670 C C . ILE A 1 206 ? -3.344 0.253 7.707 1.00 79.88 206 ILE A C 1
ATOM 1672 O O . ILE A 1 206 ? -2.867 -0.493 8.565 1.00 79.88 206 ILE A O 1
ATOM 1676 N N . LEU A 1 207 ? -3.262 0.026 6.402 1.00 83.50 207 LEU A N 1
ATOM 1677 C CA . LEU A 1 207 ? -2.482 -1.032 5.789 1.00 83.50 207 LEU A CA 1
ATOM 1678 C C . LEU A 1 207 ? -1.373 -0.418 4.949 1.00 83.50 207 LEU A C 1
ATOM 1680 O O . LEU A 1 207 ? -1.591 0.586 4.264 1.00 83.50 207 LEU A O 1
ATOM 1684 N N . LYS A 1 208 ? -0.217 -1.065 4.947 1.00 84.69 208 LYS A N 1
ATOM 1685 C CA . LYS A 1 208 ? 0.837 -0.827 3.964 1.00 84.69 208 LYS A CA 1
ATOM 1686 C C . LYS A 1 208 ? 1.215 -2.135 3.314 1.00 84.69 208 LYS A C 1
ATOM 1688 O O . LYS A 1 208 ? 0.869 -3.202 3.801 1.00 84.69 208 LYS A O 1
ATOM 1693 N N . GLY A 1 209 ? 1.892 -2.043 2.190 1.00 84.94 209 GLY A N 1
ATOM 1694 C CA . GLY A 1 209 ? 2.341 -3.234 1.514 1.00 84.94 209 GLY A CA 1
ATOM 1695 C C . GLY A 1 209 ? 3.034 -2.920 0.216 1.00 84.94 209 GLY A C 1
ATOM 1696 O O . GLY A 1 209 ? 3.269 -1.757 -0.131 1.00 84.94 209 GLY A O 1
ATOM 1697 N N . HIS A 1 210 ? 3.332 -3.975 -0.522 1.00 86.44 210 HIS A N 1
ATOM 1698 C CA . HIS A 1 210 ? 3.875 -3.853 -1.859 1.00 86.44 210 HIS A CA 1
ATOM 1699 C C . HIS A 1 210 ? 3.428 -5.002 -2.756 1.00 86.44 210 HIS A C 1
ATOM 1701 O O . HIS A 1 210 ? 3.130 -6.095 -2.278 1.00 86.44 210 HIS A O 1
ATOM 1707 N N . ARG A 1 211 ? 3.385 -4.750 -4.067 1.00 92.06 211 ARG A N 1
ATOM 1708 C CA . ARG A 1 211 ? 3.103 -5.761 -5.087 1.00 92.06 211 ARG A CA 1
ATOM 1709 C C . ARG A 1 211 ? 4.146 -5.728 -6.195 1.00 92.06 211 ARG A C 1
ATOM 1711 O O . ARG A 1 211 ? 4.306 -4.703 -6.858 1.00 92.06 211 ARG A O 1
ATOM 1718 N N . VAL A 1 212 ? 4.819 -6.850 -6.409 1.00 90.31 212 VAL A N 1
ATOM 1719 C CA . VAL A 1 212 ? 5.885 -7.005 -7.407 1.00 90.31 212 VAL A CA 1
ATOM 1720 C C . VAL A 1 212 ? 5.847 -8.390 -8.027 1.00 90.31 212 VAL A C 1
ATOM 1722 O O . VAL A 1 212 ? 5.363 -9.340 -7.414 1.00 90.31 212 VAL A O 1
ATOM 1725 N N . ASP A 1 213 ? 6.452 -8.531 -9.201 1.00 91.38 213 ASP A N 1
ATOM 1726 C CA . ASP A 1 213 ? 6.839 -9.854 -9.672 1.00 91.38 213 ASP A CA 1
ATOM 1727 C C . ASP A 1 213 ? 8.056 -10.350 -8.867 1.00 91.38 213 ASP A C 1
ATOM 1729 O O . ASP A 1 213 ? 8.992 -9.592 -8.594 1.00 91.38 213 ASP A O 1
ATOM 1733 N N . ARG A 1 214 ? 8.072 -11.630 -8.490 1.00 89.00 214 ARG A N 1
ATOM 1734 C CA . ARG A 1 214 ? 9.186 -12.296 -7.801 1.00 89.00 214 ARG A CA 1
ATOM 1735 C C . ARG A 1 214 ? 9.650 -13.508 -8.596 1.00 89.00 214 ARG A C 1
ATOM 1737 O O . ARG A 1 214 ? 8.840 -14.281 -9.103 1.00 89.00 214 ARG A O 1
ATOM 1744 N N . SER A 1 215 ? 10.960 -13.692 -8.710 1.00 89.62 215 SER A N 1
ATOM 1745 C CA . SER A 1 215 ? 11.547 -14.867 -9.349 1.00 89.62 215 SER A CA 1
ATOM 1746 C C . SER A 1 215 ? 12.961 -15.105 -8.845 1.00 89.62 215 SER A C 1
ATOM 1748 O O . SER A 1 215 ? 13.731 -14.158 -8.714 1.00 89.62 215 SER A O 1
ATOM 1750 N N . ASP A 1 216 ? 13.308 -16.374 -8.642 1.00 86.56 216 ASP A N 1
ATOM 1751 C CA . ASP A 1 216 ? 14.671 -16.793 -8.292 1.00 86.56 216 ASP A CA 1
ATOM 1752 C C . ASP A 1 216 ? 15.539 -17.054 -9.537 1.00 86.56 216 ASP A C 1
ATOM 1754 O O . ASP A 1 216 ? 16.731 -17.321 -9.431 1.00 86.56 216 ASP A O 1
ATOM 1758 N N . THR A 1 217 ? 14.935 -17.035 -10.730 1.00 88.31 217 THR A N 1
ATOM 1759 C CA . THR A 1 217 ? 15.556 -17.541 -11.972 1.00 88.31 217 THR A CA 1
ATOM 1760 C C . THR A 1 217 ? 15.408 -16.592 -13.159 1.00 88.31 217 THR A C 1
ATOM 1762 O O . THR A 1 217 ? 16.258 -16.578 -14.047 1.00 88.31 217 THR A O 1
ATOM 1765 N N . CYS A 1 218 ? 14.377 -15.746 -13.167 1.00 87.88 218 CYS A N 1
ATOM 1766 C CA . CYS A 1 218 ? 14.174 -14.738 -14.197 1.00 87.88 218 CYS A CA 1
ATOM 1767 C C . CYS A 1 218 ? 14.718 -13.368 -13.758 1.00 87.88 218 CYS A C 1
ATOM 1769 O O . CYS A 1 218 ? 14.387 -12.904 -12.665 1.00 87.88 218 CYS A O 1
ATOM 1771 N N . PRO A 1 219 ? 15.483 -12.664 -14.611 1.00 86.56 219 PRO A N 1
ATOM 1772 C CA . PRO A 1 219 ? 15.876 -11.287 -14.341 1.00 86.56 219 PRO A CA 1
ATOM 1773 C C . PRO A 1 219 ? 14.668 -10.354 -14.517 1.00 86.56 219 PRO A C 1
ATOM 1775 O O . PRO A 1 219 ? 14.159 -10.189 -15.622 1.00 86.56 219 PRO A O 1
ATOM 1778 N N . LEU A 1 220 ? 14.213 -9.731 -13.428 1.00 81.12 220 LEU A N 1
ATOM 1779 C CA . LEU A 1 220 ? 13.034 -8.844 -13.434 1.00 81.12 220 LEU A CA 1
ATOM 1780 C C . LEU A 1 220 ? 13.382 -7.352 -13.582 1.00 81.12 220 LEU A C 1
ATOM 1782 O O . LEU A 1 220 ? 12.510 -6.527 -13.841 1.00 81.12 220 LEU A O 1
ATOM 1786 N N . GLY A 1 221 ? 14.665 -7.002 -13.454 1.00 77.00 221 GLY A N 1
ATOM 1787 C CA . GLY A 1 221 ? 15.157 -5.628 -13.558 1.00 77.00 221 GLY A CA 1
ATOM 1788 C C . GLY A 1 221 ? 14.800 -4.743 -12.355 1.00 77.00 221 GLY A C 1
ATOM 1789 O O . GLY A 1 221 ? 13.853 -4.990 -11.614 1.00 77.00 221 GLY A O 1
ATOM 1790 N N . ALA A 1 222 ? 15.571 -3.669 -12.156 1.00 71.81 222 ALA A N 1
ATOM 1791 C CA . ALA A 1 222 ? 15.379 -2.750 -11.027 1.00 71.81 222 ALA A CA 1
ATOM 1792 C C . ALA A 1 222 ? 14.063 -1.953 -11.106 1.00 71.81 222 ALA A C 1
ATOM 1794 O O . ALA A 1 222 ? 13.572 -1.482 -10.086 1.00 71.81 222 ALA A O 1
ATOM 1795 N N . ALA A 1 223 ? 13.484 -1.812 -12.303 1.00 74.44 223 ALA A N 1
ATOM 1796 C CA . ALA A 1 223 ? 12.227 -1.097 -12.502 1.00 74.44 223 ALA A CA 1
ATOM 1797 C C . ALA A 1 223 ? 11.016 -1.822 -11.886 1.00 74.44 223 ALA A C 1
ATOM 1799 O O . ALA A 1 223 ? 10.025 -1.167 -11.590 1.00 74.44 223 ALA A O 1
ATOM 1800 N N . ASN A 1 224 ? 11.098 -3.135 -11.636 1.00 78.44 224 ASN A N 1
ATOM 1801 C CA . ASN A 1 224 ? 10.016 -3.944 -11.061 1.00 78.44 224 ASN A CA 1
ATOM 1802 C C . ASN A 1 224 ? 9.521 -3.436 -9.690 1.00 78.44 224 ASN A C 1
ATOM 1804 O O . ASN A 1 224 ? 8.367 -3.639 -9.334 1.00 78.44 224 ASN A O 1
ATOM 1808 N N . SER A 1 225 ? 10.366 -2.738 -8.925 1.00 73.88 225 SER A N 1
ATOM 1809 C CA . SER A 1 225 ? 9.987 -2.158 -7.629 1.00 73.88 225 SER A CA 1
ATOM 1810 C C . SER A 1 225 ? 9.415 -0.739 -7.718 1.00 73.88 225 SER A C 1
ATOM 1812 O O . SER A 1 225 ? 8.908 -0.221 -6.721 1.00 73.88 225 SER A O 1
ATOM 1814 N N . LEU A 1 226 ? 9.473 -0.087 -8.885 1.00 70.81 226 LEU A N 1
ATOM 1815 C CA . LEU A 1 226 ? 8.950 1.269 -9.054 1.00 70.81 226 LEU A CA 1
ATOM 1816 C C . LEU A 1 226 ? 7.424 1.261 -8.943 1.00 70.81 226 LEU A C 1
ATOM 1818 O O . LEU A 1 226 ? 6.753 0.518 -9.658 1.00 70.81 226 LEU A O 1
ATOM 1822 N N . GLY A 1 227 ? 6.887 2.086 -8.042 1.00 71.44 227 GLY A N 1
ATOM 1823 C CA . GLY A 1 227 ? 5.447 2.173 -7.780 1.00 71.44 227 GLY A CA 1
ATOM 1824 C C . GLY A 1 227 ? 4.842 0.925 -7.130 1.00 71.44 227 GLY A C 1
ATOM 1825 O O . GLY A 1 227 ? 3.624 0.789 -7.104 1.00 71.44 227 GLY A O 1
ATOM 1826 N N . ALA A 1 228 ? 5.672 0.010 -6.622 1.00 80.19 228 ALA A N 1
ATOM 1827 C CA . ALA A 1 228 ? 5.207 -1.247 -6.046 1.00 80.19 228 ALA A CA 1
ATOM 1828 C C . ALA A 1 228 ? 4.543 -1.084 -4.675 1.00 80.19 228 ALA A C 1
ATOM 1830 O O . ALA A 1 228 ? 3.746 -1.934 -4.287 1.00 80.19 228 ALA A O 1
ATOM 1831 N N . THR A 1 229 ? 4.896 -0.041 -3.922 1.00 81.62 229 THR A N 1
ATOM 1832 C CA . THR A 1 229 ? 4.417 0.186 -2.556 1.00 81.62 229 THR A CA 1
ATOM 1833 C C . THR A 1 229 ? 3.061 0.878 -2.540 1.00 81.62 229 THR A C 1
ATOM 1835 O O . THR A 1 229 ? 2.762 1.716 -3.390 1.00 81.62 229 THR A O 1
ATOM 1838 N N . PHE A 1 230 ? 2.242 0.568 -1.539 1.00 81.44 230 PHE A N 1
ATOM 1839 C CA . PHE A 1 230 ? 0.961 1.231 -1.331 1.00 81.44 230 PHE A CA 1
ATOM 1840 C C . PHE A 1 230 ? 0.661 1.426 0.155 1.00 81.44 230 PHE A C 1
ATOM 1842 O O . PHE A 1 230 ? 1.190 0.727 1.020 1.00 81.44 230 PHE A O 1
ATOM 1849 N N . MET A 1 231 ? -0.246 2.360 0.427 1.00 81.19 231 MET A N 1
ATOM 1850 C CA . MET A 1 231 ? -0.900 2.537 1.716 1.00 81.19 231 MET A CA 1
ATOM 1851 C C . MET A 1 231 ? -2.409 2.618 1.485 1.00 81.19 231 MET A C 1
ATOM 1853 O O . MET A 1 231 ? -2.871 3.278 0.552 1.00 81.19 231 MET A O 1
ATOM 1857 N N . ALA A 1 232 ? -3.186 1.964 2.339 1.00 80.75 232 ALA A N 1
ATOM 1858 C CA . ALA A 1 232 ? -4.641 2.007 2.313 1.00 80.75 232 ALA A CA 1
ATOM 1859 C C . ALA A 1 232 ? -5.179 2.338 3.706 1.00 80.75 232 ALA A C 1
ATOM 1861 O O . ALA A 1 232 ? -4.654 1.861 4.707 1.00 80.75 232 ALA A O 1
ATOM 1862 N N . VAL A 1 233 ? -6.244 3.140 3.758 1.00 80.62 233 VAL A N 1
ATOM 1863 C CA . VAL A 1 233 ? -6.988 3.415 4.992 1.00 80.62 233 VAL A CA 1
ATOM 1864 C C . VAL A 1 233 ? -8.384 2.842 4.830 1.00 80.62 233 VAL A C 1
ATOM 1866 O O . VAL A 1 233 ? -9.112 3.194 3.898 1.00 80.62 233 VAL A O 1
ATOM 1869 N N . LEU A 1 234 ? -8.744 1.926 5.720 1.00 80.25 234 LEU A N 1
ATOM 1870 C CA . LEU A 1 234 ? -10.024 1.239 5.699 1.00 80.25 234 LEU A CA 1
ATOM 1871 C C . LEU A 1 234 ? -10.896 1.746 6.842 1.00 80.25 234 LEU A C 1
ATOM 1873 O O . LEU A 1 234 ? -10.662 1.410 7.996 1.00 80.25 234 LEU A O 1
ATOM 1877 N N . ALA A 1 235 ? -11.930 2.511 6.500 1.00 75.94 235 ALA A N 1
ATOM 1878 C CA . ALA A 1 235 ? -13.033 2.825 7.401 1.00 75.94 235 ALA A CA 1
ATOM 1879 C C . ALA A 1 235 ? -14.118 1.753 7.267 1.00 75.94 235 ALA A C 1
ATOM 1881 O O . ALA A 1 235 ? -14.478 1.378 6.142 1.00 75.94 235 ALA A O 1
ATOM 1882 N N . LYS A 1 236 ? -14.685 1.268 8.378 1.00 68.50 236 LYS A N 1
ATOM 1883 C CA . LYS A 1 236 ? -15.887 0.436 8.277 1.00 68.50 236 LYS A CA 1
ATOM 1884 C C . LYS A 1 236 ? -17.127 1.313 8.189 1.00 68.50 236 LYS A C 1
ATOM 1886 O O . LYS A 1 236 ? -17.766 1.591 9.188 1.00 68.50 236 LYS A O 1
ATOM 1891 N N . GLU A 1 237 ? -17.469 1.648 6.954 1.00 50.59 237 GLU A N 1
ATOM 1892 C CA . GLU A 1 237 ? -18.833 1.646 6.415 1.00 50.59 237 GLU A CA 1
ATOM 1893 C C . GLU A 1 237 ? -18.748 1.971 4.920 1.00 50.59 237 GLU A C 1
ATOM 1895 O O . GLU A 1 237 ? -18.605 3.126 4.530 1.00 50.59 237 GLU A O 1
ATOM 1900 N N . GLY A 1 238 ? -18.771 0.939 4.067 1.00 40.75 238 GLY A N 1
ATOM 1901 C CA . GLY A 1 238 ? -19.086 1.035 2.630 1.00 40.75 238 GLY A CA 1
ATOM 1902 C C . GLY A 1 238 ? -18.229 1.947 1.734 1.00 40.75 238 GLY A C 1
ATOM 1903 O O . GLY A 1 238 ? -18.462 1.985 0.530 1.00 40.75 238 GLY A O 1
ATOM 1904 N N . LYS A 1 239 ? -17.248 2.679 2.268 1.00 41.22 239 LYS A N 1
ATOM 1905 C CA . LYS A 1 239 ? -16.434 3.654 1.539 1.00 41.22 239 LYS A CA 1
ATOM 1906 C C . LYS A 1 239 ? -14.962 3.363 1.781 1.00 41.22 239 LYS A C 1
ATOM 1908 O O . LYS A 1 239 ? -14.318 3.977 2.626 1.00 41.22 239 LYS A O 1
ATOM 1913 N N . THR A 1 240 ? -14.407 2.445 0.995 1.00 46.38 240 THR A N 1
ATOM 1914 C CA . THR A 1 240 ? -12.956 2.384 0.804 1.00 46.38 240 THR A CA 1
ATOM 1915 C C . THR A 1 240 ? -12.519 3.722 0.213 1.00 46.38 240 THR A C 1
ATOM 1917 O O . THR A 1 240 ? -12.769 4.000 -0.960 1.00 46.38 240 THR A O 1
ATOM 1920 N N . ARG A 1 241 ? -11.889 4.583 1.015 1.00 48.03 241 ARG A N 1
ATOM 1921 C CA . ARG A 1 241 ? -11.200 5.756 0.480 1.00 48.03 241 ARG A CA 1
ATOM 1922 C C . ARG A 1 241 ? -9.829 5.283 0.026 1.00 48.03 241 ARG A C 1
ATOM 1924 O O . ARG A 1 241 ? -8.938 5.071 0.842 1.00 48.03 241 ARG A O 1
ATOM 1931 N N . GLN A 1 242 ? -9.658 5.105 -1.283 1.00 41.06 242 GLN A N 1
ATOM 1932 C CA . GLN A 1 242 ? -8.307 5.082 -1.827 1.00 41.06 242 GLN A CA 1
ATOM 1933 C C . GLN A 1 242 ? -7.698 6.452 -1.562 1.00 41.06 242 GLN A C 1
ATOM 1935 O O . GLN A 1 242 ? -8.104 7.451 -2.157 1.00 41.06 242 GLN A O 1
ATOM 1940 N N . ILE A 1 243 ? -6.730 6.501 -0.655 1.00 39.09 243 ILE A N 1
ATOM 1941 C CA . ILE A 1 243 ? -5.813 7.626 -0.626 1.00 39.09 243 ILE A CA 1
ATOM 1942 C C . ILE A 1 243 ? -4.947 7.430 -1.864 1.00 39.09 243 ILE A C 1
ATOM 1944 O O . ILE A 1 243 ? -4.088 6.553 -1.892 1.00 39.09 243 ILE A O 1
ATOM 1948 N N . LYS A 1 244 ? -5.242 8.187 -2.927 1.00 28.83 244 LYS A N 1
ATOM 1949 C CA . LYS A 1 244 ? -4.320 8.317 -4.053 1.00 28.83 244 LYS A CA 1
ATOM 1950 C C . LYS A 1 244 ? -2.985 8.759 -3.463 1.00 28.83 244 LYS A C 1
ATOM 1952 O O . LYS A 1 244 ? -2.894 9.871 -2.948 1.00 28.83 244 LYS A O 1
ATOM 1957 N N . HIS A 1 245 ? -1.974 7.902 -3.533 1.00 31.86 245 HIS A N 1
ATOM 1958 C CA . HIS A 1 245 ? -0.617 8.414 -3.538 1.00 31.86 245 HIS A CA 1
ATOM 1959 C C . HIS A 1 245 ? -0.473 9.221 -4.827 1.00 31.86 245 HIS A C 1
ATOM 1961 O O . HIS A 1 245 ? -0.688 8.707 -5.926 1.00 31.86 245 HIS A O 1
ATOM 1967 N N . LEU A 1 246 ? -0.237 10.520 -4.650 1.00 28.81 246 LEU A N 1
ATOM 1968 C CA . LEU A 1 246 ? 0.352 11.370 -5.669 1.00 28.81 246 LEU A CA 1
ATOM 1969 C C . LEU A 1 246 ? 1.745 10.791 -5.928 1.00 28.81 246 LEU A C 1
ATOM 1971 O O . LEU A 1 246 ? 2.593 10.826 -5.038 1.00 28.81 246 LEU A O 1
ATOM 1975 N N . PHE A 1 247 ? 1.909 10.174 -7.096 1.00 30.28 247 PHE A N 1
ATOM 1976 C CA . PHE A 1 247 ? 3.212 10.099 -7.744 1.00 30.28 247 PHE A CA 1
ATOM 1977 C C . PHE A 1 247 ? 3.514 11.468 -8.350 1.00 30.28 247 PHE A C 1
ATOM 1979 O O . PHE A 1 247 ? 2.553 12.081 -8.879 1.00 30.28 247 PHE A O 1
#

pLDDT: mean 74.15, std 20.65, range [25.02, 96.69]

Solvent-accessible surface area (backbone atoms only — not comparable to full-atom values): 14448 Å² total; per-residue (Å²): 140,89,86,85,90,83,89,88,89,82,77,91,77,80,77,74,74,77,70,87,67,70,77,90,62,94,74,82,70,86,61,48,66,65,58,50,50,52,56,49,50,58,58,40,62,67,43,50,64,30,34,27,74,93,71,73,41,75,44,78,27,54,40,58,66,52,43,50,54,41,46,76,72,62,27,40,42,84,45,76,67,37,39,53,50,47,52,53,50,52,54,51,37,58,49,47,61,54,51,73,69,43,43,86,42,80,41,71,86,76,62,60,92,40,64,60,44,64,40,77,39,58,24,74,71,65,70,58,57,20,48,63,82,48,74,68,55,38,55,52,44,45,52,53,45,48,69,71,21,62,99,34,33,45,64,74,48,83,60,72,43,76,49,69,41,65,50,37,40,40,34,30,53,44,76,47,84,53,94,61,37,54,38,30,41,34,37,40,41,33,64,63,39,74,29,7,70,84,77,82,44,45,30,25,39,34,34,34,35,38,23,30,76,46,51,97,58,40,91,72,64,83,53,29,62,46,72,14,64,51,61,44,49,42,49,89,67,100,50,76,50,77,59,76,77,81,124

Secondary structure (DSSP, 8-state):
-------------------------S------HHHHHHHHHHHHTT-EEEEEGGGTEEEEE-SHHHHHHHHHTT-B--SHHHHHHHHHHHHHHHHHHHHHT-B--SB-----SSTTGGGGSBGGGPPPPS---SHHHHHHHHHHHHHHHTT-BGGGS--SEEEE-SSEEEEEEEEEEETTEEEEEEEEEEEEEEEBSSSSSBPEEEEEEEEEEE-SSS---GGGGTT-EEEEEE-SSS--B------

Nearest PDB structures (foldseek):
  8huc-assembly2_D  TM=3.418E-01  e=8.243E+00  Pseudomonas aeruginosa UCBPP-PA14

Foldseek 3Di:
DDDDDDDDDDDDPPPPPPDPPPPPDPDDDAQALVNLLVVLVVLQQVWAWFQQVVVNDTDTDRGLVSLVVSVVSVTAQPDPVRNVSNVVNNVSSVVNVLSVPWDAFPDEPQDLQDQCSQQQAQLVQQDQFFLQDDPVSVVVSVVVSCVQRPPDGPNRAPWPDWDTDSFKIKTFRDWDADPQGIKTFIKMKGWRDFTDRPPPSYTKTKIKIFTFIDDPGDDPDPRRRHVGIAIFIDDPDPDGDRPDDDD

Organism: NCBI:txid1712262